Protein AF-A0AA41Z827-F1 (afdb_monomer)

Secondary structure (DSSP, 8-state):
--TTHHHHTTHHHHHHHHHHHHHHHHHHHHHHHHHHHHHHHHHHHHHHHHHHHHHHHHHHHHHHHHHHHH--GGGGHHHHHHHHHHHHHHHHHHHHHGGGHHHHHHHHHHHHHHHHHHHHHHHHH-HHHHHHHHHT-HHHHHHHHHHHHHHHHHHHHHHHHHHHHHHHHHHTS--PPP------------

pLDDT: mean 88.48, std 14.36, range [47.22, 98.81]

Solvent-accessible surface area (backbone atoms only — not comparable to full-atom values): 10402 Å² total; per-residue (Å²): 139,79,80,61,70,68,61,62,75,48,46,68,60,55,54,51,50,50,53,51,51,54,49,51,52,52,51,52,52,52,64,60,51,51,62,57,53,55,52,48,52,51,35,51,50,45,43,56,36,48,50,49,32,54,49,20,53,45,28,29,53,52,8,46,52,43,23,52,76,66,73,42,72,78,34,37,51,41,23,54,54,12,64,66,49,32,60,63,31,51,53,52,45,33,73,72,58,43,78,74,31,53,64,53,54,50,45,52,50,51,38,55,49,50,50,50,50,32,54,50,37,23,74,76,66,32,60,70,48,15,45,52,47,60,72,66,39,54,66,57,56,37,50,52,52,48,51,52,51,45,49,49,55,36,49,58,30,50,53,53,48,50,51,52,54,52,51,58,55,60,73,70,55,80,77,76,73,81,78,76,77,76,77,87,69,83,86,78,88,132

Foldseek 3Di:
DDPCVVVVVCVVVVVVVVVVVVVVVVVVVVVVVVVLVVLLVLLVLLLVLLVQLLVLLVLLVQLLVQCLVPVDPVSCPSNVSSVVSNPVSLVSNCVSPPPLSPQLVVLSVVLNVLSVVLNVQCVPVNNVRSVVSVVVCSNVVSSVVSVVSSVVSNVVSVVSNVVSVVVVVVVPDPPDPPPPPPPPDDDDDD

Mean predicted aligned error: 10.68 Å

Organism: NCBI:txid2949735

Nearest PDB structures (foldseek):
  5xsj-assembly1_L  TM=8.442E-01  e=1.549E-02  Clostridium beijerinckii NCIMB 8052
  8e2i-assembly1_F  TM=3.282E-01  e=1.699E-01  Homo sapiens
  1szi-assembly1_A  TM=4.242E-01  e=5.769E-01  Mus musculus
  6jx6-assembly1_D  TM=3.731E-01  e=7.014E-01  Homo sapiens

Structure (mmCIF, N/CA/C/O backbone):
data_AF-A0AA41Z827-F1
#
_entry.id   AF-A0AA41Z827-F1
#
loop_
_atom_site.group_PDB
_atom_site.id
_atom_site.type_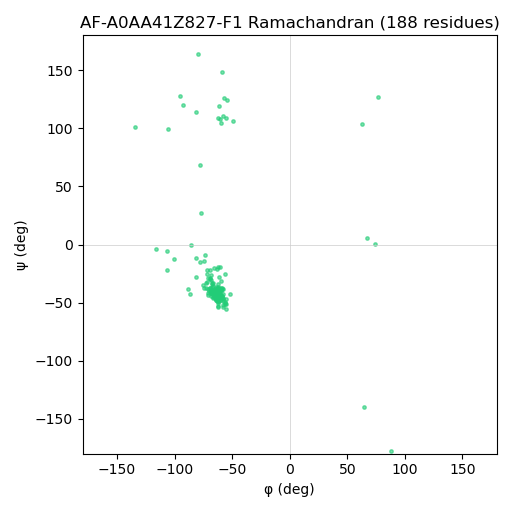symbol
_atom_site.label_atom_id
_atom_site.label_alt_id
_atom_site.label_comp_id
_atom_site.label_asym_id
_atom_site.label_entity_id
_atom_site.label_seq_id
_atom_site.pdbx_PDB_ins_code
_atom_site.Cartn_x
_atom_site.Cartn_y
_atom_site.Cartn_z
_atom_site.occupancy
_atom_site.B_iso_or_equiv
_atom_site.auth_seq_id
_atom_site.auth_comp_id
_atom_site.auth_asym_id
_atom_site.auth_atom_id
_atom_site.pdbx_PDB_model_num
ATOM 1 N N . MET A 1 1 ? 29.494 7.728 -79.184 1.00 47.22 1 MET A N 1
ATOM 2 C CA . MET A 1 1 ? 29.651 6.472 -78.420 1.00 47.22 1 MET A CA 1
ATOM 3 C C . MET A 1 1 ? 29.143 6.744 -77.013 1.00 47.22 1 MET A C 1
ATOM 5 O O . MET A 1 1 ? 29.881 7.289 -76.208 1.00 47.22 1 MET A O 1
ATOM 9 N N . ASN A 1 2 ? 27.860 6.479 -76.753 1.00 56.34 2 ASN A N 1
ATOM 10 C CA . ASN A 1 2 ? 27.244 6.733 -75.448 1.00 56.34 2 ASN A CA 1
ATOM 11 C C . ASN A 1 2 ? 27.067 5.380 -74.752 1.00 56.34 2 ASN A C 1
ATOM 13 O O . ASN A 1 2 ? 26.117 4.661 -75.047 1.00 56.34 2 ASN A O 1
ATOM 17 N N . ASP A 1 3 ? 27.972 5.028 -73.838 1.00 62.62 3 ASP A N 1
ATOM 18 C CA . ASP A 1 3 ? 27.956 3.770 -73.065 1.00 62.62 3 ASP A CA 1
ATOM 19 C C . ASP A 1 3 ? 26.915 3.798 -71.912 1.00 62.62 3 ASP A C 1
ATOM 21 O O . ASP A 1 3 ? 27.034 3.129 -70.887 1.00 62.62 3 ASP A O 1
ATOM 25 N N . ASN A 1 4 ? 25.850 4.595 -72.073 1.00 60.88 4 ASN A N 1
ATOM 26 C CA . ASN A 1 4 ? 24.821 4.837 -71.053 1.00 60.88 4 ASN A CA 1
ATOM 27 C C . ASN A 1 4 ? 23.819 3.669 -70.934 1.00 60.88 4 ASN A C 1
ATOM 29 O O . ASN A 1 4 ? 23.093 3.566 -69.945 1.00 60.88 4 ASN A O 1
ATOM 33 N N . GLY A 1 5 ? 23.783 2.761 -71.917 1.00 59.59 5 GLY A N 1
ATOM 34 C CA . GLY A 1 5 ? 22.866 1.614 -71.944 1.00 59.59 5 GLY A CA 1
ATOM 35 C C . GLY A 1 5 ? 23.201 0.509 -70.934 1.00 59.59 5 GLY A C 1
ATOM 36 O O . GLY A 1 5 ? 22.318 -0.259 -70.550 1.00 59.59 5 GLY A O 1
ATOM 37 N N . ARG A 1 6 ? 24.451 0.429 -70.454 1.00 61.75 6 ARG A N 1
ATOM 38 C CA . ARG A 1 6 ? 24.854 -0.554 -69.429 1.00 61.75 6 ARG A CA 1
ATOM 39 C C . ARG A 1 6 ? 24.369 -0.177 -68.030 1.00 61.75 6 ARG A C 1
ATOM 41 O O . ARG A 1 6 ? 23.980 -1.067 -67.281 1.00 61.75 6 ARG A O 1
ATOM 48 N N . LEU A 1 7 ? 24.319 1.117 -67.710 1.00 60.06 7 LEU A N 1
ATOM 49 C CA . LEU A 1 7 ? 23.871 1.613 -66.402 1.00 60.06 7 LEU A CA 1
ATOM 50 C C . LEU A 1 7 ? 22.348 1.485 -66.219 1.00 60.06 7 LEU A C 1
ATOM 52 O O . LEU A 1 7 ? 21.882 1.173 -65.125 1.00 60.06 7 LEU A O 1
ATOM 56 N N . LEU A 1 8 ? 21.564 1.630 -67.294 1.00 63.53 8 LEU A N 1
ATOM 57 C CA . LEU A 1 8 ? 20.099 1.560 -67.222 1.00 63.53 8 LEU A CA 1
ATOM 58 C C . LEU A 1 8 ? 19.572 0.147 -66.903 1.00 63.53 8 LEU A C 1
ATOM 60 O O . LEU A 1 8 ? 18.532 -0.004 -66.270 1.00 63.53 8 LEU A O 1
ATOM 64 N N . ARG A 1 9 ? 20.310 -0.905 -67.286 1.00 73.12 9 ARG A N 1
ATOM 65 C CA . ARG A 1 9 ? 19.916 -2.307 -67.045 1.00 73.12 9 ARG A CA 1
ATOM 66 C C . ARG A 1 9 ? 19.976 -2.706 -65.566 1.00 73.12 9 ARG A C 1
ATOM 68 O O . ARG A 1 9 ? 19.342 -3.681 -65.177 1.00 73.12 9 ARG A O 1
ATOM 75 N N . TRP A 1 10 ? 20.761 -1.990 -64.759 1.00 71.88 10 TRP A N 1
ATOM 76 C CA . TRP A 1 10 ? 20.994 -2.309 -63.344 1.00 71.88 10 TRP A CA 1
ATOM 77 C C . TRP A 1 10 ? 20.147 -1.423 -62.412 1.00 71.88 10 TRP A C 1
ATOM 79 O O . TRP A 1 10 ? 19.974 -1.744 -61.239 1.00 71.88 10 TRP A O 1
ATOM 89 N N . ALA A 1 11 ? 19.543 -0.356 -62.948 1.00 77.94 11 ALA A N 1
ATOM 90 C CA . ALA A 1 11 ? 18.664 0.568 -62.234 1.00 77.94 11 ALA A CA 1
ATOM 91 C C . ALA A 1 11 ? 17.498 -0.085 -61.443 1.00 77.94 11 ALA A C 1
ATOM 93 O O . ALA A 1 11 ? 17.282 0.319 -60.295 1.00 77.94 11 ALA A O 1
ATOM 94 N N . PRO A 1 12 ? 16.758 -1.096 -61.955 1.00 81.81 12 PRO A N 1
ATOM 95 C CA . PRO A 1 12 ? 15.669 -1.715 -61.185 1.00 81.81 12 PRO A CA 1
ATOM 96 C C . PRO A 1 12 ? 16.171 -2.537 -59.986 1.00 81.81 12 PRO A C 1
ATOM 98 O O . PRO A 1 12 ? 15.516 -2.599 -58.950 1.00 81.81 12 PRO A O 1
ATOM 101 N N . TRP A 1 13 ? 17.368 -3.117 -60.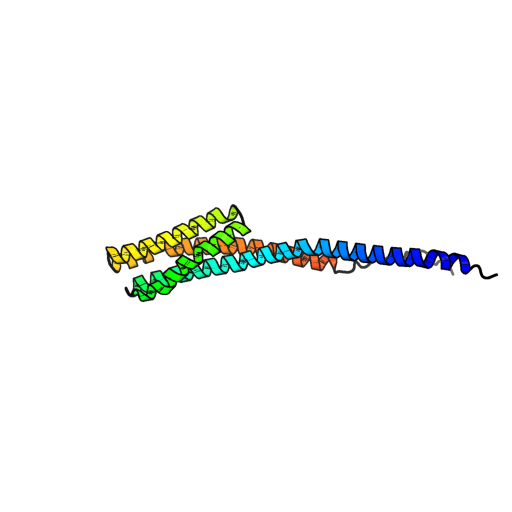082 1.00 84.62 13 TRP A N 1
ATOM 102 C CA . TRP A 1 13 ? 17.970 -3.896 -58.997 1.00 84.62 13 TRP A CA 1
ATOM 103 C C . TRP A 1 13 ? 18.485 -2.997 -57.869 1.00 84.62 13 TRP A C 1
ATOM 105 O O . TRP A 1 13 ? 18.332 -3.328 -56.696 1.00 84.62 13 TRP A O 1
ATOM 115 N N . LEU A 1 14 ? 19.044 -1.833 -58.219 1.00 85.00 14 LEU A N 1
ATOM 116 C CA . LEU A 1 14 ? 19.509 -0.833 -57.252 1.00 85.00 14 LEU A CA 1
ATOM 117 C C . LEU A 1 14 ? 18.351 -0.173 -56.495 1.00 85.00 14 LEU A C 1
ATOM 119 O O . LEU A 1 14 ? 18.436 0.041 -55.292 1.00 85.00 14 LEU A O 1
ATOM 123 N N . THR A 1 15 ? 17.252 0.135 -57.181 1.00 84.00 15 THR A N 1
ATOM 124 C CA . THR A 1 15 ? 16.061 0.703 -56.528 1.00 84.00 15 THR A CA 1
ATOM 125 C C . THR A 1 15 ? 15.379 -0.316 -55.615 1.00 84.00 15 THR A C 1
ATOM 127 O O . THR A 1 15 ? 15.033 0.019 -54.483 1.00 84.00 15 THR A O 1
ATOM 130 N N . GLY A 1 16 ? 15.268 -1.575 -56.051 1.00 88.62 16 GLY A N 1
ATOM 131 C CA . GLY A 1 16 ? 14.758 -2.665 -55.218 1.00 88.62 16 GLY A CA 1
ATOM 132 C C . GLY A 1 16 ? 15.596 -2.906 -53.957 1.00 88.62 16 GLY A C 1
ATOM 133 O O . GLY A 1 16 ? 15.036 -3.041 -52.871 1.00 88.62 16 GLY A O 1
ATOM 134 N N . SER A 1 17 ? 16.930 -2.901 -54.062 1.00 88.62 17 SER A N 1
ATOM 135 C CA . SER A 1 17 ? 17.805 -3.116 -52.901 1.00 88.62 17 SER A CA 1
ATOM 136 C C . SER A 1 17 ? 17.745 -1.970 -51.889 1.00 88.62 17 SER A C 1
ATOM 138 O O . SER A 1 17 ? 17.744 -2.231 -50.686 1.00 88.62 17 SER A O 1
ATOM 140 N N . ILE A 1 18 ? 17.621 -0.720 -52.351 1.00 92.31 18 ILE A N 1
ATOM 141 C CA . ILE A 1 18 ? 17.419 0.447 -51.480 1.00 92.31 18 ILE A CA 1
ATOM 142 C C . ILE A 1 18 ? 16.106 0.315 -50.704 1.00 92.31 18 ILE A C 1
ATOM 144 O O . ILE A 1 18 ? 16.109 0.490 -49.489 1.00 92.31 18 ILE A O 1
ATOM 148 N N . LEU A 1 19 ? 15.001 -0.048 -51.367 1.00 93.00 19 LEU A N 1
ATOM 149 C CA . LEU A 1 19 ? 13.706 -0.229 -50.699 1.00 93.00 19 LEU A CA 1
ATOM 150 C C . LEU A 1 19 ? 13.752 -1.338 -49.641 1.00 93.00 19 LEU A C 1
ATOM 152 O O . LEU A 1 19 ? 13.246 -1.151 -48.535 1.00 93.00 19 LEU A O 1
ATOM 156 N N . VAL A 1 20 ? 14.397 -2.467 -49.950 1.00 94.12 20 VAL A N 1
ATOM 157 C CA . VAL A 1 20 ? 14.577 -3.572 -48.995 1.00 94.12 20 VAL A CA 1
ATOM 158 C C . VAL A 1 20 ? 15.442 -3.141 -47.811 1.00 94.12 20 VAL A C 1
ATOM 160 O O . VAL A 1 20 ? 15.094 -3.438 -46.671 1.00 94.12 20 VAL A O 1
ATOM 163 N N . ALA A 1 21 ? 16.529 -2.403 -48.047 1.00 91.88 21 ALA A N 1
ATOM 164 C CA . ALA A 1 21 ? 17.380 -1.886 -46.980 1.00 91.88 21 ALA A CA 1
ATOM 165 C C . ALA A 1 21 ? 16.636 -0.878 -46.087 1.00 91.88 21 ALA A C 1
ATOM 167 O O . ALA A 1 21 ? 16.712 -0.972 -44.864 1.00 91.88 21 ALA A O 1
ATOM 168 N N . SER A 1 22 ? 15.866 0.045 -46.673 1.00 91.75 22 SER A N 1
ATOM 169 C CA . SER A 1 22 ? 15.028 0.989 -45.923 1.00 91.75 22 SER A CA 1
ATOM 170 C C . SER A 1 22 ? 13.969 0.274 -45.084 1.00 91.75 22 SER A C 1
ATOM 172 O O . SER A 1 22 ? 13.792 0.612 -43.914 1.00 91.75 22 SER A O 1
ATOM 174 N N . LEU A 1 23 ? 13.304 -0.743 -45.643 1.00 94.12 23 LEU A N 1
ATOM 175 C CA . LEU A 1 23 ? 12.337 -1.556 -44.908 1.00 94.12 23 LEU A CA 1
ATOM 176 C C . LEU A 1 23 ? 13.010 -2.331 -43.769 1.00 94.12 23 LEU A C 1
ATOM 178 O O . LEU A 1 23 ? 12.486 -2.355 -42.661 1.00 94.12 23 LEU A O 1
ATOM 182 N N . ALA A 1 24 ? 14.185 -2.915 -44.008 1.00 91.69 24 ALA A N 1
ATOM 183 C CA . ALA A 1 24 ? 14.940 -3.636 -42.988 1.00 91.69 24 ALA A CA 1
ATOM 184 C C . ALA A 1 24 ? 15.349 -2.721 -41.821 1.00 91.69 24 ALA A C 1
ATOM 186 O O . ALA A 1 24 ? 15.201 -3.111 -40.666 1.00 91.69 24 ALA A O 1
ATOM 187 N N . VAL A 1 25 ? 15.794 -1.491 -42.104 1.00 91.06 25 VAL A N 1
ATOM 188 C CA . VAL A 1 25 ? 16.102 -0.485 -41.072 1.00 91.06 25 VAL A CA 1
ATOM 189 C C . VAL A 1 25 ? 14.845 -0.084 -40.300 1.00 91.06 25 VAL A C 1
ATOM 191 O O . VAL A 1 25 ? 14.889 -0.016 -39.074 1.00 91.06 25 VAL A O 1
ATOM 194 N N . ALA A 1 26 ? 13.719 0.134 -40.985 1.00 86.62 26 ALA A N 1
ATOM 195 C CA . ALA A 1 26 ? 12.454 0.475 -40.339 1.00 86.62 26 ALA A CA 1
ATOM 196 C C . ALA A 1 26 ? 11.946 -0.653 -39.425 1.00 86.62 26 ALA A C 1
ATOM 198 O O . ALA A 1 26 ? 11.550 -0.392 -38.292 1.00 86.62 26 ALA A O 1
ATOM 199 N N . VAL A 1 27 ? 12.007 -1.909 -39.880 1.00 88.88 27 VAL A N 1
ATOM 200 C CA . VAL A 1 27 ? 11.621 -3.085 -39.083 1.00 88.88 27 VAL A CA 1
ATOM 201 C C . VAL A 1 27 ? 12.571 -3.278 -37.901 1.00 88.88 27 VAL A C 1
ATOM 203 O O . VAL A 1 27 ? 12.114 -3.529 -36.790 1.00 88.88 27 VAL A O 1
ATOM 206 N N . TRP A 1 28 ? 13.879 -3.109 -38.099 1.00 85.75 28 TRP A N 1
ATOM 207 C CA . TRP A 1 28 ? 14.862 -3.185 -37.017 1.00 85.75 28 TRP A CA 1
ATOM 208 C C . TRP A 1 28 ? 14.630 -2.106 -35.950 1.00 85.75 28 TRP A C 1
ATOM 210 O O . TRP A 1 28 ? 14.619 -2.413 -34.758 1.00 85.75 28 TRP A O 1
ATOM 220 N N . ALA A 1 29 ? 14.371 -0.863 -36.368 1.00 80.00 29 ALA A N 1
ATOM 221 C CA . ALA A 1 29 ? 14.033 0.232 -35.463 1.00 80.00 29 ALA A CA 1
ATOM 222 C C . ALA A 1 29 ? 12.711 -0.030 -34.717 1.00 80.00 29 ALA A C 1
ATOM 224 O O . ALA A 1 29 ? 12.639 0.171 -33.508 1.00 80.00 29 ALA A O 1
ATOM 225 N N . TYR A 1 30 ? 11.694 -0.549 -35.413 1.00 81.62 30 TYR A N 1
ATOM 226 C CA . TYR A 1 30 ? 10.399 -0.906 -34.827 1.00 81.62 30 TYR A CA 1
ATOM 227 C C . TYR A 1 30 ? 10.515 -2.008 -33.764 1.00 81.62 30 TYR A C 1
ATOM 229 O O . TYR A 1 30 ? 9.939 -1.890 -32.686 1.00 81.62 30 TYR A O 1
ATOM 237 N N . LEU A 1 31 ? 11.293 -3.062 -34.030 1.00 78.06 31 LEU A N 1
ATOM 238 C CA . LEU A 1 31 ? 11.507 -4.151 -33.073 1.00 78.06 31 LEU A CA 1
ATOM 239 C C . LEU A 1 31 ? 12.323 -3.705 -31.846 1.00 78.06 31 LEU A C 1
ATOM 241 O O . LEU A 1 31 ? 12.097 -4.217 -30.753 1.00 78.06 31 LEU A O 1
ATOM 245 N N . ARG A 1 32 ? 13.232 -2.730 -31.999 1.00 72.62 32 ARG A N 1
ATOM 246 C CA . ARG A 1 32 ? 13.984 -2.122 -30.884 1.00 72.62 32 ARG A CA 1
ATOM 247 C C . ARG A 1 32 ? 13.093 -1.262 -29.974 1.00 72.62 32 ARG A C 1
ATOM 249 O O . ARG A 1 32 ? 13.275 -1.288 -28.762 1.00 72.62 32 ARG A O 1
ATOM 256 N N . ASP A 1 33 ? 12.123 -0.538 -30.536 1.00 72.50 33 ASP A N 1
ATOM 257 C CA . ASP A 1 33 ? 11.222 0.365 -29.795 1.00 72.50 33 ASP A CA 1
ATOM 258 C C . ASP A 1 33 ? 10.257 -0.380 -28.847 1.00 72.50 33 ASP A C 1
ATOM 260 O O . ASP A 1 33 ? 9.935 0.106 -27.761 1.00 72.50 33 ASP A O 1
ATOM 264 N N . GLN A 1 34 ? 9.823 -1.596 -29.205 1.00 70.88 34 GLN A N 1
ATOM 265 C CA . GLN A 1 34 ? 8.808 -2.328 -28.433 1.00 70.88 34 GLN A CA 1
ATOM 266 C C . GLN A 1 34 ? 9.241 -2.686 -27.001 1.00 70.88 34 GLN A C 1
ATOM 268 O O . GLN A 1 34 ? 8.426 -2.599 -26.080 1.00 70.88 34 GLN A O 1
ATOM 273 N N . GLY A 1 35 ? 10.513 -3.040 -26.786 1.00 69.94 35 GLY A N 1
ATOM 274 C CA . GLY A 1 35 ? 11.009 -3.435 -25.462 1.00 69.94 35 GLY A CA 1
ATOM 275 C C . GLY A 1 35 ? 10.970 -2.297 -24.437 1.00 69.94 35 GLY A C 1
ATOM 276 O O . GLY A 1 35 ? 10.594 -2.507 -23.284 1.00 69.94 35 GLY A O 1
ATOM 277 N N . HIS A 1 36 ? 11.282 -1.070 -24.865 1.00 74.75 36 HIS A N 1
ATOM 278 C CA . HIS A 1 36 ? 11.257 0.101 -23.985 1.00 74.75 36 HIS A CA 1
ATOM 279 C C . HIS A 1 36 ? 9.830 0.502 -23.604 1.00 74.75 36 HIS A C 1
ATOM 281 O O . HIS A 1 36 ? 9.577 0.859 -22.455 1.00 74.75 36 HIS A O 1
ATOM 287 N N . ARG A 1 37 ? 8.874 0.404 -24.537 1.00 76.31 37 ARG A N 1
ATOM 288 C CA . ARG A 1 37 ? 7.471 0.767 -24.270 1.00 76.31 37 ARG A CA 1
ATOM 289 C C . ARG A 1 37 ? 6.830 -0.159 -23.247 1.00 76.31 37 ARG A C 1
ATOM 291 O O . ARG A 1 37 ? 6.188 0.330 -22.324 1.00 76.31 37 ARG A O 1
ATOM 298 N N . GLN A 1 38 ? 7.069 -1.465 -23.360 1.00 82.69 38 GLN A N 1
ATOM 299 C CA . GLN A 1 38 ? 6.530 -2.438 -22.412 1.00 82.69 38 GLN A CA 1
ATOM 300 C C . GLN A 1 38 ? 7.098 -2.240 -20.997 1.00 82.69 38 GLN A C 1
ATOM 302 O O . GLN A 1 38 ? 6.350 -2.324 -20.025 1.00 82.69 38 GLN A O 1
ATOM 307 N N . ALA A 1 39 ? 8.392 -1.921 -20.873 1.00 83.62 39 ALA A N 1
ATOM 308 C CA . ALA A 1 39 ? 9.015 -1.608 -19.585 1.00 83.62 39 ALA A CA 1
ATOM 309 C C . ALA A 1 39 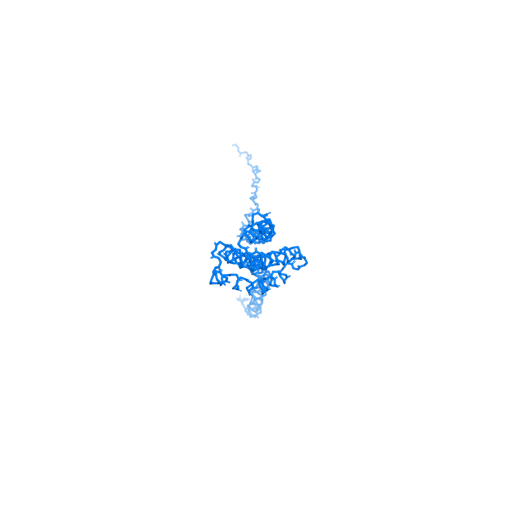? 8.434 -0.327 -18.953 1.00 83.62 39 ALA A C 1
ATOM 311 O O . ALA A 1 39 ? 8.066 -0.322 -17.780 1.00 83.62 39 ALA A O 1
ATOM 312 N N . LEU A 1 40 ? 8.261 0.739 -19.744 1.00 87.31 40 LEU A N 1
ATOM 313 C CA . LEU A 1 40 ? 7.661 1.991 -19.269 1.00 87.31 40 LEU A CA 1
ATOM 314 C C . LEU A 1 40 ? 6.198 1.817 -18.833 1.00 87.31 40 LEU A C 1
ATOM 316 O O . LEU A 1 40 ? 5.769 2.408 -17.841 1.00 87.31 40 LEU A O 1
ATOM 320 N N . GLU A 1 41 ? 5.416 1.030 -19.573 1.00 89.56 41 GLU A N 1
ATOM 321 C CA . GLU A 1 41 ? 4.027 0.718 -19.220 1.00 89.56 41 GLU A CA 1
ATOM 322 C C . GLU A 1 41 ? 3.938 -0.121 -17.943 1.00 89.56 41 GLU A C 1
ATOM 324 O O . GLU A 1 41 ? 3.087 0.152 -17.092 1.00 89.56 41 GLU A O 1
ATOM 329 N N . HIS A 1 42 ? 4.839 -1.093 -17.782 1.00 91.88 42 HIS A N 1
ATOM 330 C CA . HIS A 1 42 ? 4.954 -1.896 -16.570 1.00 91.88 42 HIS A CA 1
ATOM 331 C C . HIS A 1 42 ? 5.198 -1.010 -15.338 1.00 91.88 42 HIS A C 1
ATOM 333 O O . HIS A 1 42 ? 4.417 -1.058 -14.385 1.00 91.88 42 HIS A O 1
ATOM 339 N N . ASP A 1 43 ? 6.226 -0.158 -15.377 1.00 92.75 43 ASP A N 1
ATOM 340 C CA . ASP A 1 43 ? 6.625 0.682 -14.239 1.00 92.75 43 ASP A CA 1
ATOM 341 C C . ASP A 1 43 ? 5.571 1.744 -13.897 1.00 92.75 43 ASP A C 1
ATOM 343 O O . ASP A 1 43 ? 5.230 1.942 -12.729 1.00 92.75 43 ASP A O 1
ATOM 347 N N . ARG A 1 44 ? 4.949 2.365 -14.906 1.00 92.62 44 ARG A N 1
ATOM 348 C CA . ARG A 1 44 ? 3.806 3.268 -14.682 1.00 92.62 44 ARG A CA 1
ATOM 349 C C . ARG A 1 44 ? 2.619 2.546 -14.061 1.00 92.62 44 ARG A C 1
ATOM 351 O O . ARG A 1 44 ? 1.971 3.084 -13.164 1.00 92.62 44 ARG A O 1
ATOM 358 N N . SER A 1 45 ? 2.321 1.333 -14.528 1.00 95.12 45 SER A N 1
ATOM 359 C CA . SER A 1 45 ? 1.252 0.525 -13.947 1.00 95.12 45 SER A CA 1
ATOM 360 C C . SER A 1 45 ? 1.554 0.184 -12.489 1.00 95.12 45 SER A C 1
ATOM 362 O O . SER A 1 45 ? 0.621 0.174 -11.685 1.00 95.12 45 SER A O 1
ATOM 364 N N . LEU A 1 46 ? 2.815 -0.068 -12.128 1.00 96.94 46 LEU A N 1
ATOM 365 C CA . LEU A 1 46 ? 3.216 -0.317 -10.744 1.00 96.94 46 LEU A CA 1
ATOM 366 C C . LEU A 1 46 ? 2.936 0.898 -9.859 1.00 96.94 46 LEU A C 1
ATOM 368 O O . LEU A 1 46 ? 2.195 0.751 -8.888 1.00 96.94 46 LEU A O 1
ATOM 372 N N . ILE A 1 47 ? 3.413 2.086 -10.249 1.00 96.56 47 ILE A N 1
ATOM 373 C CA . ILE A 1 47 ? 3.212 3.340 -9.501 1.00 96.56 47 ILE A CA 1
ATOM 374 C C . ILE A 1 47 ? 1.720 3.606 -9.259 1.00 96.56 47 ILE A C 1
ATOM 376 O O . ILE A 1 47 ? 1.293 3.786 -8.119 1.00 96.56 47 ILE A O 1
ATOM 380 N N . VAL A 1 48 ? 0.902 3.554 -10.314 1.00 97.62 48 VAL A N 1
ATOM 381 C CA . VAL A 1 48 ? -0.546 3.808 -10.209 1.00 97.62 48 VAL A CA 1
ATOM 382 C C . VAL A 1 48 ? -1.239 2.761 -9.334 1.00 97.62 48 VAL A C 1
ATOM 384 O O . VAL A 1 48 ? -2.143 3.077 -8.560 1.00 97.62 48 VAL A O 1
ATOM 387 N N . THR A 1 49 ? -0.845 1.492 -9.449 1.00 97.75 49 THR A N 1
ATOM 388 C CA . THR A 1 49 ? -1.473 0.416 -8.672 1.00 97.75 49 THR A CA 1
ATOM 389 C C . THR A 1 49 ? -1.105 0.524 -7.190 1.00 97.75 49 THR A C 1
ATOM 391 O O . THR A 1 49 ? -1.976 0.353 -6.337 1.00 97.75 49 THR A O 1
ATOM 394 N N . THR A 1 50 ? 0.144 0.868 -6.857 1.00 98.06 50 THR A N 1
ATOM 395 C CA . THR A 1 50 ? 0.558 1.079 -5.463 1.00 98.06 50 THR A CA 1
ATOM 396 C C . THR A 1 50 ? -0.102 2.316 -4.846 1.00 98.06 50 THR A C 1
ATOM 398 O O . THR A 1 50 ? -0.462 2.286 -3.670 1.00 98.06 50 THR A O 1
ATOM 401 N N . GLU A 1 51 ? -0.338 3.379 -5.625 1.00 98.06 51 GLU A N 1
ATOM 402 C CA . GLU A 1 51 ? -1.099 4.557 -5.173 1.00 98.06 51 GLU A CA 1
ATOM 403 C C . GLU A 1 51 ? -2.552 4.218 -4.851 1.00 98.06 51 GLU A C 1
ATOM 405 O O . GLU A 1 51 ? -3.064 4.620 -3.803 1.00 98.06 51 GLU A O 1
ATOM 410 N N . ARG A 1 52 ? -3.215 3.451 -5.723 1.00 98.38 52 ARG A N 1
ATOM 411 C CA . ARG A 1 52 ? -4.591 3.000 -5.492 1.00 98.38 52 ARG A CA 1
ATOM 412 C C . ARG A 1 52 ? -4.697 2.110 -4.259 1.00 98.38 52 ARG A C 1
ATOM 414 O O . ARG A 1 52 ? -5.569 2.343 -3.426 1.00 98.38 52 ARG A O 1
ATOM 421 N N . LEU A 1 53 ? -3.763 1.172 -4.090 1.00 98.56 53 LEU A N 1
ATOM 422 C CA . LEU A 1 53 ? -3.683 0.332 -2.896 1.00 98.56 53 LEU A CA 1
ATOM 423 C C . LEU A 1 53 ? -3.524 1.178 -1.624 1.00 98.56 53 LEU A C 1
ATOM 425 O O . LEU A 1 53 ? -4.233 0.968 -0.639 1.00 98.56 53 LEU A O 1
ATOM 429 N N . LEU A 1 54 ? -2.627 2.168 -1.652 1.00 98.44 54 LEU A N 1
ATOM 430 C CA . LEU A 1 54 ? -2.437 3.093 -0.538 1.00 98.44 54 LEU A CA 1
ATOM 431 C C . LEU A 1 54 ? -3.699 3.927 -0.268 1.00 98.44 54 LEU A C 1
ATOM 433 O O . LEU A 1 54 ? -4.016 4.186 0.891 1.00 98.44 54 LEU A O 1
ATOM 437 N N . SER A 1 55 ? -4.420 4.344 -1.311 1.00 98.56 55 SER A N 1
ATOM 438 C CA . SER A 1 55 ? -5.690 5.065 -1.180 1.00 98.56 55 SER A CA 1
ATOM 439 C C . SER A 1 55 ? -6.766 4.200 -0.528 1.00 98.56 55 SER A C 1
ATOM 441 O O . SER A 1 55 ? -7.381 4.635 0.438 1.00 98.56 55 SER A O 1
ATOM 443 N N . ALA A 1 56 ? -6.931 2.955 -0.974 1.00 98.75 56 ALA A N 1
ATOM 444 C CA . ALA A 1 56 ? -7.899 2.030 -0.393 1.00 98.75 56 ALA A CA 1
ATOM 445 C C . ALA A 1 56 ? -7.626 1.776 1.100 1.00 98.75 56 ALA A C 1
ATOM 447 O O . ALA A 1 56 ? -8.548 1.733 1.910 1.00 98.75 56 ALA A O 1
ATOM 448 N N . LEU A 1 57 ? -6.354 1.669 1.498 1.00 98.75 57 LEU A N 1
ATOM 449 C CA . LEU A 1 57 ? -5.979 1.522 2.908 1.00 98.75 57 LEU A CA 1
ATOM 450 C C . LEU A 1 57 ? -6.197 2.798 3.731 1.00 98.75 57 LEU A C 1
ATOM 452 O O . LEU A 1 57 ? -6.480 2.707 4.927 1.00 98.75 57 LEU A O 1
ATOM 456 N N . LYS A 1 58 ? -6.103 3.982 3.113 1.00 98.69 58 LYS A N 1
ATOM 457 C CA . LYS A 1 58 ? -6.530 5.232 3.759 1.00 98.69 58 LYS A CA 1
ATOM 458 C C . LYS A 1 58 ? -8.037 5.228 3.993 1.00 98.69 58 LYS A C 1
ATOM 460 O O . LYS A 1 58 ? -8.442 5.598 5.084 1.00 98.69 58 LYS A O 1
ATOM 465 N N . ASP A 1 59 ? -8.842 4.748 3.046 1.00 98.81 59 ASP A N 1
ATOM 466 C CA . ASP A 1 59 ? -10.297 4.647 3.232 1.00 98.81 59 ASP A CA 1
ATOM 467 C C . ASP A 1 59 ? -10.654 3.690 4.381 1.00 98.81 59 ASP A C 1
ATOM 469 O O . ASP A 1 59 ? -11.506 4.013 5.213 1.00 98.81 59 ASP A O 1
ATOM 473 N N . VAL A 1 60 ? -9.925 2.570 4.508 1.00 98.81 60 VAL A N 1
ATOM 474 C CA . VAL A 1 60 ? -10.003 1.677 5.681 1.00 98.81 60 VAL A CA 1
ATOM 475 C C . VAL A 1 60 ? -9.717 2.439 6.978 1.00 98.81 60 VAL A C 1
ATOM 477 O O . VAL A 1 60 ? -10.518 2.372 7.909 1.00 98.81 60 VAL A O 1
ATOM 480 N N . GLU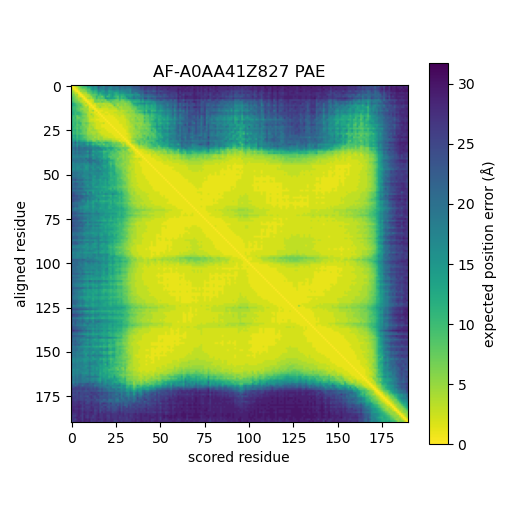 A 1 61 ? -8.615 3.193 7.039 1.00 98.31 61 GLU A N 1
ATOM 481 C CA . GLU A 1 61 ? -8.243 3.994 8.215 1.00 98.31 61 GLU A CA 1
ATOM 482 C C . GLU A 1 61 ? -9.267 5.088 8.541 1.00 98.31 61 GLU A C 1
ATOM 484 O O . GLU A 1 61 ? -9.610 5.298 9.707 1.00 98.31 61 GLU A O 1
ATOM 489 N N . THR A 1 62 ? -9.773 5.778 7.523 1.00 98.31 62 THR A N 1
ATOM 490 C CA . THR A 1 62 ? -10.769 6.838 7.667 1.00 98.31 62 THR A CA 1
ATOM 491 C C . THR A 1 62 ? -12.081 6.285 8.209 1.00 98.31 62 THR A C 1
ATOM 493 O O . THR A 1 62 ? -12.637 6.863 9.146 1.00 98.31 62 THR A O 1
ATOM 496 N N . GLY A 1 63 ? -12.562 5.164 7.665 1.00 98.38 63 GLY A N 1
ATOM 497 C CA . GLY A 1 63 ? -13.814 4.559 8.107 1.00 98.38 63 GLY A CA 1
ATOM 498 C C . GLY A 1 63 ? -13.726 3.982 9.520 1.00 98.38 63 GLY A C 1
ATOM 499 O O . GLY A 1 63 ? -14.590 4.243 10.357 1.00 98.38 63 GLY A O 1
ATOM 500 N N . GLU A 1 64 ? -12.633 3.277 9.823 1.00 98.50 64 GLU A N 1
ATOM 501 C CA . GLU A 1 64 ? -12.344 2.749 11.159 1.00 98.50 64 GLU A CA 1
ATOM 502 C C . GLU A 1 64 ? -12.356 3.862 12.217 1.00 98.50 64 GLU A C 1
ATOM 504 O O . GLU A 1 64 ? -13.117 3.799 13.185 1.00 98.50 64 GLU A O 1
ATOM 509 N N . ARG A 1 65 ? -11.557 4.921 12.020 1.00 97.94 65 ARG A N 1
ATOM 510 C CA . ARG A 1 65 ? -11.485 6.044 12.967 1.00 97.94 65 ARG A CA 1
ATOM 511 C C . ARG A 1 65 ? -12.825 6.763 13.088 1.00 97.94 65 ARG A C 1
ATOM 513 O O . ARG A 1 65 ? -13.231 7.107 14.194 1.00 97.94 65 ARG A O 1
ATOM 520 N N . GLY A 1 66 ? -13.524 6.978 11.973 1.00 98.19 66 GLY A N 1
ATOM 521 C CA . GLY A 1 66 ? -14.843 7.607 11.969 1.00 98.19 66 GLY A CA 1
ATOM 522 C C . GLY A 1 66 ? -15.868 6.828 12.795 1.00 98.19 66 GLY A C 1
ATOM 523 O O . GLY A 1 66 ? -16.606 7.419 13.589 1.00 98.19 66 GLY A O 1
ATOM 524 N N . PHE A 1 67 ? -15.875 5.501 12.664 1.00 98.69 67 PHE A N 1
ATOM 525 C CA . PHE A 1 67 ? -16.727 4.626 13.461 1.00 98.69 67 PHE A CA 1
ATOM 526 C C . PHE A 1 67 ? -16.338 4.644 14.939 1.00 98.69 67 PHE A C 1
ATOM 528 O O . PHE A 1 67 ? -17.206 4.831 15.784 1.00 98.69 67 PHE A O 1
ATOM 535 N N . VAL A 1 68 ? -15.049 4.540 15.270 1.00 98.31 68 VAL A N 1
ATOM 536 C CA . VAL A 1 68 ? -14.593 4.570 16.670 1.00 98.31 68 VAL A CA 1
ATOM 537 C C . VAL A 1 68 ? -14.928 5.904 17.351 1.00 98.31 68 VAL A C 1
ATOM 539 O O . VAL A 1 68 ? -15.331 5.914 18.512 1.00 98.31 68 VAL A O 1
ATOM 542 N N . ILE A 1 69 ? -14.821 7.029 16.635 1.00 97.94 69 ILE A N 1
ATOM 543 C CA . ILE A 1 69 ? -15.135 8.364 17.173 1.00 97.94 69 ILE A CA 1
ATOM 544 C C . ILE A 1 69 ? -16.641 8.548 17.386 1.00 97.94 69 ILE A C 1
ATOM 546 O O . ILE A 1 69 ? -17.057 9.153 18.372 1.00 97.94 69 ILE A O 1
ATOM 550 N N . THR A 1 70 ? -17.467 8.085 16.446 1.00 97.75 70 THR A N 1
ATOM 551 C CA . THR A 1 70 ? -18.893 8.456 16.411 1.00 97.75 70 THR A CA 1
ATOM 552 C C . THR A 1 70 ? -19.846 7.351 16.848 1.00 97.75 70 THR A C 1
ATOM 554 O O . THR A 1 70 ? -20.988 7.643 17.192 1.00 97.75 70 THR A O 1
ATOM 557 N N . GLY A 1 71 ? -19.420 6.092 16.779 1.00 97.62 71 GLY A N 1
ATOM 558 C CA . GLY A 1 71 ? -20.261 4.907 16.945 1.00 97.62 71 GLY A CA 1
ATOM 559 C C . GLY A 1 71 ? -21.300 4.690 15.847 1.00 97.62 71 GLY A C 1
ATOM 560 O O . GLY A 1 71 ? -22.139 3.801 15.976 1.00 97.62 71 GLY A O 1
ATOM 561 N N . ARG A 1 72 ? -21.299 5.503 14.782 1.00 98.12 72 ARG A N 1
ATOM 562 C CA . ARG A 1 72 ? -22.327 5.445 13.738 1.00 98.12 72 ARG A CA 1
ATOM 563 C C . ARG A 1 72 ? -21.870 4.590 12.563 1.00 98.12 72 ARG A C 1
ATOM 565 O O . ARG A 1 72 ? -20.820 4.833 11.976 1.00 98.12 72 ARG A O 1
ATOM 572 N N . GLU A 1 73 ? -22.710 3.632 12.184 1.00 97.50 73 GLU A N 1
ATOM 573 C CA . GLU A 1 73 ? -22.414 2.628 11.153 1.00 97.50 73 GLU A CA 1
ATOM 574 C C . GLU A 1 73 ? -22.152 3.237 9.765 1.00 97.50 73 GLU A C 1
ATOM 576 O O . GLU A 1 73 ? -21.365 2.700 8.996 1.00 97.50 73 GLU A O 1
ATOM 581 N N . ASN A 1 74 ? -22.732 4.400 9.452 1.00 97.12 74 ASN A N 1
ATOM 582 C CA . ASN A 1 74 ? -22.493 5.094 8.182 1.00 97.12 74 ASN A CA 1
ATOM 583 C C . ASN A 1 74 ? -21.030 5.538 8.000 1.00 97.12 74 ASN A C 1
ATOM 585 O O . ASN A 1 74 ? -20.578 5.717 6.875 1.00 97.12 74 ASN A O 1
ATOM 589 N N . TYR A 1 75 ? -20.258 5.672 9.083 1.00 96.88 75 TYR A N 1
ATOM 590 C CA . TYR A 1 75 ? -18.819 5.920 8.972 1.00 96.88 75 TYR A CA 1
ATOM 591 C C . TYR A 1 75 ? -18.033 4.684 8.526 1.00 96.88 75 TYR A C 1
ATOM 593 O O . TYR A 1 75 ? -16.864 4.825 8.195 1.00 96.88 75 TYR A O 1
ATOM 601 N N . LEU A 1 76 ? -18.641 3.494 8.465 1.00 98.50 76 LEU A N 1
ATOM 602 C CA . LEU A 1 76 ? -18.005 2.296 7.914 1.00 98.50 76 LEU A CA 1
ATOM 603 C C . LEU A 1 76 ? -18.148 2.173 6.390 1.00 98.50 76 LEU A C 1
ATOM 605 O O . LEU A 1 76 ? -17.590 1.238 5.820 1.00 98.50 76 LEU A O 1
ATOM 609 N N . GLU A 1 77 ? -18.813 3.111 5.707 1.00 98.50 77 GLU A N 1
ATOM 610 C CA . GLU A 1 77 ? -18.863 3.125 4.236 1.00 98.50 77 GLU A CA 1
ATO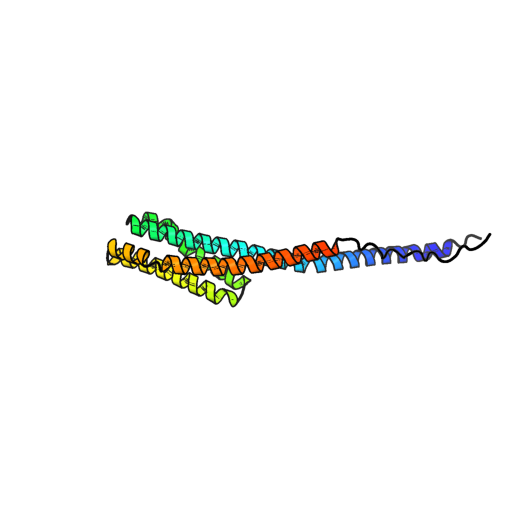M 611 C C . GLU A 1 77 ? -17.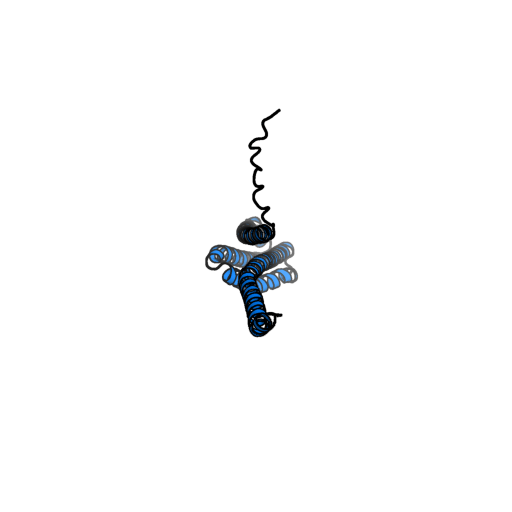454 3.161 3.599 1.00 98.50 77 GLU A C 1
ATOM 613 O O . GLU A 1 77 ? -17.161 2.260 2.807 1.00 98.50 77 GLU A O 1
ATOM 618 N N . PRO A 1 78 ? -16.532 4.077 3.985 1.00 98.44 78 PRO A N 1
ATOM 619 C CA . PRO A 1 78 ? -15.150 4.063 3.489 1.00 98.44 78 PRO A CA 1
ATOM 620 C C . PRO A 1 78 ? -14.381 2.791 3.863 1.00 98.44 78 PRO A C 1
ATOM 622 O O . PRO A 1 78 ? -13.569 2.294 3.083 1.00 98.44 78 PRO A O 1
ATOM 625 N N . TYR A 1 79 ? -14.658 2.221 5.042 1.00 98.62 79 TYR A N 1
ATOM 626 C CA . TYR A 1 79 ? -14.048 0.959 5.455 1.00 98.62 79 TYR A CA 1
ATOM 627 C C . TYR A 1 79 ? -14.448 -0.175 4.507 1.00 98.62 79 TYR A C 1
ATOM 629 O O . TYR A 1 79 ? -13.587 -0.889 3.994 1.00 98.62 79 TYR A O 1
ATOM 637 N N . GLY A 1 80 ? -15.745 -0.304 4.222 1.00 98.44 80 GLY A N 1
ATOM 638 C CA . GLY A 1 80 ? -16.266 -1.317 3.311 1.00 98.44 80 GLY A CA 1
ATOM 639 C C . GLY A 1 80 ? -15.712 -1.171 1.893 1.00 98.44 80 GLY A C 1
ATOM 640 O O . GLY A 1 80 ? -15.259 -2.159 1.310 1.00 98.44 80 GLY A O 1
ATOM 641 N N . SER A 1 81 ? -15.688 0.053 1.350 1.00 98.25 81 SER A N 1
ATOM 642 C CA . SER A 1 81 ? -15.131 0.304 0.014 1.00 98.25 81 SER A CA 1
ATOM 643 C C . SER A 1 81 ? -13.629 0.025 -0.048 1.00 98.25 81 SER A C 1
ATOM 645 O O . SER A 1 81 ? -13.164 -0.608 -0.996 1.00 98.25 81 SER A O 1
ATOM 647 N N . GLY A 1 82 ? -12.875 0.431 0.978 1.00 98.38 82 GLY A N 1
ATOM 648 C CA . GLY A 1 82 ? -11.439 0.183 1.076 1.00 98.38 82 GLY A CA 1
ATOM 649 C C . GLY A 1 82 ? -11.111 -1.310 1.151 1.00 98.38 82 GLY A C 1
ATOM 650 O O . GLY A 1 82 ? -10.303 -1.807 0.366 1.00 98.38 82 GLY A O 1
ATOM 651 N N . VAL A 1 83 ? -11.796 -2.064 2.020 1.00 98.56 83 VAL A N 1
ATOM 652 C CA . VAL A 1 83 ? -11.632 -3.526 2.141 1.00 98.56 83 VAL A CA 1
ATOM 653 C C . VAL A 1 83 ? -11.920 -4.237 0.816 1.00 98.56 83 VAL A C 1
ATOM 655 O O . VAL A 1 83 ? -11.210 -5.179 0.466 1.00 98.56 83 VAL A O 1
ATOM 658 N N . ALA A 1 84 ? -12.923 -3.788 0.056 1.00 98.38 84 ALA A N 1
ATOM 659 C CA . ALA A 1 84 ? -13.248 -4.365 -1.248 1.00 98.38 84 ALA A CA 1
ATOM 660 C C . ALA A 1 84 ? -12.214 -4.021 -2.339 1.00 98.38 84 ALA A C 1
ATOM 662 O O . ALA A 1 84 ? -11.970 -4.835 -3.232 1.00 98.38 84 ALA A O 1
ATOM 663 N N . ALA A 1 85 ? -11.594 -2.840 -2.272 1.00 98.19 85 ALA A N 1
ATOM 664 C CA . ALA A 1 85 ? -10.626 -2.367 -3.263 1.00 98.19 85 ALA A CA 1
ATOM 665 C C . ALA A 1 85 ? -9.205 -2.932 -3.067 1.00 98.19 85 ALA A C 1
ATOM 667 O O . ALA A 1 85 ? -8.471 -3.093 -4.042 1.00 98.19 85 ALA A O 1
ATOM 668 N N . VAL A 1 86 ? -8.811 -3.283 -1.837 1.00 98.38 86 VAL A N 1
ATOM 669 C CA . VAL A 1 86 ? -7.453 -3.778 -1.538 1.00 98.38 86 VAL A CA 1
ATOM 670 C C . VAL A 1 86 ? -7.081 -5.080 -2.275 1.00 98.38 86 VAL A C 1
ATOM 672 O O . VAL A 1 86 ? -5.991 -5.127 -2.851 1.00 98.38 86 VAL A O 1
ATOM 675 N N . PRO A 1 87 ? -7.904 -6.151 -2.291 1.00 97.94 87 PRO A N 1
ATOM 676 C CA . PRO A 1 87 ? -7.520 -7.426 -2.896 1.00 97.94 87 PRO A CA 1
ATOM 677 C C . PRO A 1 87 ? -7.101 -7.359 -4.376 1.00 97.94 87 PRO A C 1
ATOM 679 O O . PRO A 1 87 ? -6.034 -7.903 -4.682 1.00 97.94 87 PRO A O 1
ATOM 682 N N . PRO A 1 88 ? -7.859 -6.721 -5.296 1.00 97.62 88 PRO A N 1
ATOM 683 C CA . PRO A 1 88 ? -7.458 -6.657 -6.701 1.00 97.62 88 PRO A CA 1
ATOM 684 C C . PRO A 1 88 ? -6.180 -5.838 -6.914 1.00 97.62 88 PRO A C 1
ATOM 686 O O . PRO A 1 88 ? -5.310 -6.268 -7.672 1.00 97.62 88 PRO A O 1
ATOM 689 N N . ASP A 1 89 ? -6.020 -4.704 -6.224 1.00 97.38 89 ASP A N 1
ATOM 690 C CA . ASP A 1 89 ? -4.816 -3.879 -6.367 1.00 97.38 89 ASP A CA 1
ATOM 691 C C . ASP A 1 89 ? -3.587 -4.596 -5.781 1.00 97.38 89 ASP A C 1
ATOM 693 O O . ASP A 1 89 ? -2.537 -4.636 -6.422 1.00 97.38 89 ASP A O 1
ATOM 697 N N . ARG A 1 90 ? -3.722 -5.276 -4.633 1.00 97.38 90 ARG A N 1
ATOM 698 C CA . ARG A 1 90 ? -2.655 -6.111 -4.051 1.00 97.38 90 ARG A CA 1
ATOM 699 C C . ARG A 1 90 ? -2.228 -7.238 -4.996 1.00 97.38 90 ARG A C 1
ATOM 701 O O . ARG A 1 90 ? -1.034 -7.449 -5.187 1.00 97.38 90 ARG A O 1
ATOM 708 N N . ALA A 1 91 ? -3.184 -7.945 -5.602 1.00 97.31 91 ALA A N 1
ATOM 709 C CA . ALA A 1 91 ? -2.890 -9.007 -6.565 1.00 97.31 91 ALA A CA 1
ATOM 710 C C . ALA A 1 91 ? -2.155 -8.467 -7.801 1.00 97.31 91 ALA A C 1
ATOM 712 O O . ALA A 1 91 ? -1.221 -9.095 -8.299 1.00 97.31 91 ALA A O 1
ATOM 713 N N . LYS A 1 92 ? -2.537 -7.274 -8.270 1.00 97.12 92 LYS A N 1
ATOM 714 C CA . LYS A 1 92 ? -1.872 -6.620 -9.395 1.00 97.12 92 LYS A CA 1
ATOM 715 C C . LYS A 1 92 ? -0.451 -6.163 -9.048 1.00 97.12 92 LYS A C 1
ATOM 717 O O . LYS A 1 92 ? 0.433 -6.339 -9.878 1.00 97.12 92 LYS A O 1
ATOM 722 N N . VAL A 1 93 ? -0.198 -5.650 -7.840 1.00 97.44 93 VAL A N 1
ATOM 723 C CA . VAL A 1 93 ? 1.176 -5.363 -7.381 1.00 97.44 93 VAL A CA 1
ATOM 724 C C . VAL A 1 93 ? 2.014 -6.641 -7.366 1.00 97.44 93 VAL A C 1
ATOM 726 O O . VAL A 1 93 ? 3.098 -6.650 -7.939 1.00 97.44 93 VAL A O 1
ATOM 729 N N . ALA A 1 94 ? 1.493 -7.736 -6.805 1.00 96.81 94 ALA A N 1
ATOM 730 C CA . ALA A 1 94 ? 2.194 -9.023 -6.784 1.00 96.81 94 ALA A CA 1
ATOM 731 C C . ALA A 1 94 ? 2.528 -9.547 -8.190 1.00 96.81 94 ALA A C 1
ATOM 733 O O . ALA A 1 94 ? 3.613 -10.077 -8.409 1.00 96.81 94 ALA A O 1
ATOM 734 N N . ALA A 1 95 ? 1.644 -9.343 -9.168 1.00 96.50 95 ALA A N 1
ATOM 735 C CA . ALA A 1 95 ? 1.917 -9.697 -10.559 1.00 96.50 95 ALA A CA 1
ATOM 736 C C . ALA A 1 95 ? 3.010 -8.828 -11.215 1.00 96.50 95 ALA A C 1
ATOM 738 O O . ALA A 1 95 ? 3.657 -9.284 -12.155 1.00 96.50 95 ALA A O 1
ATOM 739 N N . LEU A 1 96 ? 3.207 -7.589 -10.749 1.00 94.69 96 LEU A N 1
ATOM 740 C CA . LEU A 1 96 ? 4.193 -6.657 -11.304 1.00 94.69 96 LEU A CA 1
ATOM 741 C C . LEU A 1 96 ? 5.584 -6.843 -10.682 1.00 94.69 96 LEU A C 1
ATOM 743 O O . LEU A 1 96 ? 6.565 -6.860 -11.415 1.00 94.69 96 LEU A O 1
ATOM 747 N N . VAL A 1 97 ? 5.683 -7.030 -9.362 1.00 94.81 97 VAL A N 1
ATOM 748 C CA . VAL A 1 97 ? 6.987 -7.120 -8.664 1.00 94.81 97 VAL A CA 1
ATOM 749 C C . VAL A 1 97 ? 7.361 -8.536 -8.213 1.00 94.81 97 VAL A C 1
ATOM 751 O O . VAL A 1 97 ? 8.465 -8.759 -7.723 1.00 94.81 97 VAL A O 1
ATOM 754 N N . GLY A 1 98 ? 6.469 -9.516 -8.381 1.00 94.56 98 GLY A N 1
ATOM 755 C CA . GLY A 1 98 ? 6.741 -10.909 -8.035 1.00 94.56 98 GLY A CA 1
ATOM 756 C C . GLY A 1 98 ? 6.961 -11.120 -6.526 1.00 94.56 98 GLY A C 1
ATOM 757 O O . GLY A 1 98 ? 6.243 -10.515 -5.726 1.00 94.56 98 GLY A O 1
ATOM 758 N N . PRO A 1 99 ? 7.935 -11.963 -6.119 1.00 93.31 99 PRO A N 1
ATOM 759 C CA . PRO A 1 99 ? 8.204 -12.290 -4.710 1.00 93.31 99 PRO A CA 1
ATOM 760 C C . PRO A 1 99 ? 8.484 -11.075 -3.817 1.00 93.31 99 PRO A C 1
ATOM 762 O O . PRO A 1 99 ? 8.217 -11.105 -2.617 1.00 93.31 99 PRO A O 1
ATOM 765 N N . ASP A 1 100 ? 8.964 -9.971 -4.394 1.00 91.75 100 ASP A N 1
ATOM 766 C CA . ASP A 1 100 ? 9.220 -8.742 -3.642 1.00 91.75 100 ASP A CA 1
ATOM 767 C C . ASP A 1 100 ? 7.936 -8.157 -3.023 1.00 91.75 100 ASP A C 1
ATOM 769 O O . ASP A 1 100 ? 8.015 -7.398 -2.053 1.00 91.75 100 ASP A O 1
ATOM 773 N N . ALA A 1 101 ? 6.750 -8.535 -3.526 1.00 95.69 101 ALA A N 1
ATOM 774 C CA . ALA A 1 101 ? 5.452 -8.128 -2.990 1.00 95.69 101 ALA A CA 1
ATOM 775 C C . ALA A 1 101 ? 5.061 -8.830 -1.684 1.00 95.69 101 ALA A C 1
ATOM 777 O O . ALA A 1 101 ? 4.110 -8.379 -1.038 1.00 95.69 101 ALA A O 1
ATOM 778 N N . ASP A 1 102 ? 5.726 -9.919 -1.292 1.00 96.25 102 ASP A N 1
ATOM 779 C CA . ASP A 1 102 ? 5.294 -10.752 -0.161 1.00 96.25 102 ASP A CA 1
ATOM 780 C C . ASP A 1 102 ? 5.285 -9.958 1.147 1.00 96.25 102 ASP A C 1
ATOM 782 O O . ASP A 1 102 ? 4.319 -10.004 1.915 1.00 96.25 102 ASP A O 1
ATOM 786 N N . LYS A 1 103 ? 6.321 -9.137 1.357 1.00 96.88 103 LYS A N 1
ATOM 787 C CA . LYS A 1 103 ? 6.427 -8.263 2.529 1.00 96.88 103 LYS A CA 1
ATOM 788 C C . LYS A 1 103 ? 5.288 -7.246 2.580 1.00 96.88 103 LYS A C 1
ATOM 790 O O . LYS A 1 103 ? 4.610 -7.143 3.601 1.00 96.88 103 LYS A O 1
ATOM 795 N N . LEU A 1 104 ? 5.046 -6.523 1.482 1.00 98.06 104 LEU A N 1
ATOM 796 C CA . LEU A 1 104 ? 3.936 -5.569 1.396 1.00 98.06 104 LEU A CA 1
ATOM 797 C C . LEU A 1 104 ? 2.597 -6.280 1.626 1.00 98.06 104 LEU A C 1
ATOM 799 O O . LEU A 1 104 ? 1.766 -5.800 2.390 1.00 98.06 104 LEU A O 1
ATOM 803 N N . SER A 1 105 ? 2.397 -7.442 1.005 1.00 97.62 105 SER A N 1
ATOM 804 C CA . SER A 1 105 ? 1.160 -8.217 1.111 1.00 97.62 105 SER A CA 1
ATOM 805 C C . SER A 1 105 ? 0.870 -8.665 2.542 1.00 97.62 105 SER A C 1
ATOM 807 O O . SER A 1 105 ? -0.289 -8.602 2.960 1.00 97.62 105 SER A O 1
ATOM 809 N N . GLY A 1 106 ? 1.905 -9.054 3.294 1.00 98.19 106 GLY A N 1
ATOM 810 C CA . GLY A 1 106 ? 1.813 -9.360 4.722 1.00 98.19 106 GLY A CA 1
ATOM 811 C C . GLY A 1 106 ? 1.376 -8.149 5.547 1.00 98.19 106 GLY A C 1
ATOM 812 O O . GLY A 1 106 ? 0.350 -8.211 6.217 1.00 98.19 106 GLY A O 1
ATOM 813 N N . ILE A 1 107 ? 2.070 -7.013 5.410 1.00 98.56 107 ILE A N 1
ATOM 814 C CA . ILE A 1 107 ? 1.752 -5.782 6.161 1.00 98.56 107 ILE A CA 1
ATOM 815 C C . ILE A 1 107 ? 0.326 -5.296 5.846 1.00 98.56 107 ILE A C 1
ATOM 817 O O . ILE A 1 107 ? -0.408 -4.861 6.733 1.00 98.56 107 ILE A O 1
ATOM 821 N N . VAL A 1 108 ? -0.098 -5.390 4.582 1.00 98.69 108 VAL A N 1
ATOM 822 C CA . VAL A 1 108 ? -1.462 -5.042 4.158 1.00 98.69 108 VAL A CA 1
ATOM 823 C C . VAL A 1 108 ? -2.498 -5.967 4.798 1.00 98.69 108 VAL A C 1
ATOM 825 O O . VAL A 1 108 ? -3.537 -5.491 5.254 1.00 98.69 108 VAL A O 1
ATOM 828 N N . ALA A 1 109 ? -2.235 -7.275 4.852 1.00 98.38 109 ALA A N 1
ATOM 829 C CA . ALA A 1 109 ? -3.127 -8.223 5.515 1.00 98.38 109 ALA A CA 1
ATOM 830 C C . ALA A 1 109 ? -3.237 -7.929 7.019 1.00 98.38 109 ALA A C 1
ATOM 832 O O . ALA A 1 109 ? -4.348 -7.884 7.551 1.00 98.38 109 ALA A O 1
ATOM 833 N N . ASP A 1 110 ? -2.110 -7.640 7.670 1.00 98.62 110 ASP A N 1
ATOM 834 C CA . ASP A 1 110 ? -2.063 -7.263 9.082 1.00 98.62 110 ASP A CA 1
ATOM 835 C C . ASP A 1 110 ? -2.828 -5.964 9.344 1.00 98.62 110 ASP A C 1
ATOM 837 O O . ASP A 1 110 ? -3.570 -5.877 10.320 1.00 98.62 110 ASP A O 1
ATOM 841 N N . ARG A 1 111 ? -2.731 -4.970 8.449 1.00 98.38 111 ARG A N 1
ATOM 842 C CA . ARG A 1 111 ? -3.483 -3.713 8.567 1.00 98.38 111 ARG A CA 1
ATOM 843 C C . ARG A 1 111 ? -4.991 -3.923 8.465 1.00 98.38 111 ARG A C 1
ATOM 845 O O . ARG A 1 111 ? -5.736 -3.346 9.253 1.00 98.38 111 ARG A O 1
ATOM 852 N N . LEU A 1 112 ? -5.449 -4.745 7.521 1.00 98.75 112 LEU A N 1
ATOM 853 C CA . LEU A 1 112 ? -6.873 -5.067 7.390 1.00 98.75 112 LEU A CA 1
ATOM 854 C C . LEU A 1 112 ? -7.396 -5.832 8.608 1.00 98.75 112 LEU A C 1
ATOM 856 O O . LEU A 1 112 ? -8.494 -5.545 9.091 1.00 98.75 112 LEU A O 1
ATOM 860 N N . LYS A 1 113 ? -6.606 -6.787 9.112 1.00 98.56 113 LYS A N 1
ATOM 861 C CA . LYS A 1 113 ? -6.933 -7.526 10.331 1.00 98.56 113 LYS A CA 1
ATOM 862 C C . LYS A 1 113 ? -7.027 -6.588 11.530 1.00 98.56 113 LYS A C 1
ATOM 864 O O . LYS A 1 113 ? -7.989 -6.668 12.283 1.00 98.56 113 LYS A O 1
ATOM 869 N N . GLU A 1 114 ? -6.063 -5.691 11.682 1.00 98.56 114 GLU A N 1
ATOM 870 C CA . GLU A 1 114 ? -6.025 -4.734 12.782 1.00 98.56 114 GLU A CA 1
ATOM 871 C C . GLU A 1 114 ? -7.244 -3.799 12.772 1.00 98.56 114 GLU A C 1
ATOM 873 O O . GLU A 1 114 ? -7.888 -3.660 13.809 1.00 98.56 114 GLU A O 1
ATOM 878 N N . ALA A 1 115 ? -7.653 -3.280 11.608 1.00 98.69 115 ALA A N 1
ATOM 879 C CA . ALA A 1 115 ? -8.885 -2.495 11.490 1.00 98.69 115 ALA A CA 1
ATOM 880 C C . ALA A 1 115 ? -10.138 -3.290 11.895 1.00 98.69 115 ALA A C 1
ATOM 882 O O . ALA A 1 115 ? -11.018 -2.788 12.599 1.00 98.69 115 ALA A O 1
ATOM 883 N N . ALA A 1 116 ? -10.231 -4.545 11.442 1.00 98.69 116 ALA A N 1
ATOM 884 C CA . ALA A 1 116 ? -11.351 -5.422 11.772 1.00 98.69 116 ALA A CA 1
ATOM 885 C C . ALA A 1 116 ? -11.406 -5.726 13.280 1.00 98.69 116 ALA A C 1
ATOM 887 O O . ALA A 1 116 ? -12.481 -5.677 13.884 1.00 98.69 116 ALA A O 1
ATOM 888 N N . ASP A 1 117 ? -10.250 -5.984 13.894 1.00 98.56 117 ASP A N 1
ATOM 889 C CA . ASP A 1 117 ? -10.120 -6.242 15.327 1.00 98.56 117 ASP A CA 1
ATOM 890 C C . ASP A 1 117 ? -10.511 -4.997 16.151 1.00 98.56 117 ASP A C 1
ATOM 892 O O . ASP A 1 117 ? -11.227 -5.132 17.147 1.00 98.56 117 ASP A O 1
ATOM 896 N N . THR A 1 118 ? -10.143 -3.784 15.719 1.00 98.56 118 THR A N 1
ATOM 897 C CA . THR A 1 118 ? -10.563 -2.522 16.359 1.00 98.56 118 THR A CA 1
ATOM 898 C C . THR A 1 118 ? -12.081 -2.333 16.312 1.00 98.56 118 THR A C 1
ATOM 900 O O . THR A 1 118 ? -12.705 -2.070 17.345 1.00 98.56 118 THR A O 1
ATOM 903 N N . ILE A 1 119 ? -12.705 -2.511 15.141 1.00 98.69 119 ILE A N 1
ATOM 904 C CA . ILE A 1 119 ? -14.166 -2.391 14.976 1.00 98.69 119 ILE A CA 1
ATOM 905 C C . ILE A 1 119 ? -14.888 -3.439 15.832 1.00 98.69 119 ILE A C 1
ATOM 907 O O . ILE A 1 119 ? -15.873 -3.132 16.508 1.00 98.69 119 ILE A O 1
ATOM 911 N N . SER A 1 120 ? -14.387 -4.676 15.847 1.00 98.50 120 SER A N 1
ATOM 912 C CA . SER A 1 120 ? -14.931 -5.750 16.678 1.00 98.50 120 SER A CA 1
ATOM 913 C C . SER A 1 120 ? -14.804 -5.434 18.172 1.00 98.50 120 SER A C 1
ATOM 915 O O . SER A 1 120 ? -15.765 -5.598 18.923 1.00 98.50 120 SER A O 1
ATOM 917 N N . THR A 1 121 ? -13.652 -4.919 18.602 1.00 98.56 121 THR A N 1
ATOM 918 C CA . THR A 1 121 ? -13.401 -4.518 19.994 1.00 98.56 121 THR A CA 1
ATOM 919 C C . THR A 1 121 ? -14.350 -3.409 20.425 1.00 98.56 121 THR A C 1
ATOM 921 O O . THR A 1 121 ? -14.979 -3.524 21.474 1.00 98.56 121 THR A O 1
ATOM 924 N N . TYR A 1 122 ? -14.539 -2.385 19.589 1.00 98.50 122 TYR A N 1
ATOM 925 C CA . TYR A 1 122 ? -15.525 -1.335 19.836 1.00 98.50 122 TYR A CA 1
ATOM 926 C C . TYR A 1 122 ? -16.931 -1.919 20.034 1.00 98.50 122 TYR A C 1
ATOM 928 O O . TYR A 1 122 ? -17.625 -1.569 20.986 1.00 98.50 122 TYR A O 1
ATOM 936 N N . ARG A 1 123 ? -17.356 -2.839 19.159 1.00 98.12 123 ARG A N 1
ATOM 937 C CA . ARG A 1 123 ? -18.698 -3.444 19.216 1.00 98.12 123 ARG A CA 1
ATOM 938 C C . ARG A 1 123 ? -18.912 -4.320 20.449 1.00 98.12 123 ARG A C 1
ATOM 940 O O . ARG A 1 123 ? -20.019 -4.354 20.973 1.00 98.12 123 ARG A O 1
ATOM 947 N N . GLN A 1 124 ? -17.882 -5.033 20.897 1.00 98.38 124 GLN A N 1
ATOM 948 C CA . GLN A 1 124 ? -17.987 -5.983 22.010 1.00 98.38 124 GLN A CA 1
ATOM 949 C C . GLN A 1 124 ? -17.757 -5.337 23.380 1.00 98.38 124 GLN A C 1
ATOM 951 O O . GLN A 1 124 ? -18.398 -5.716 24.355 1.00 98.38 124 GLN A O 1
ATOM 956 N N . GLN A 1 125 ? -16.821 -4.393 23.460 1.00 98.12 125 GLN A N 1
ATOM 957 C CA . GLN A 1 125 ? -16.311 -3.838 24.718 1.00 98.12 125 GLN A CA 1
ATOM 958 C C . GLN A 1 125 ? -16.626 -2.342 24.872 1.00 98.12 125 GLN A C 1
ATOM 960 O O . GLN A 1 125 ? -16.357 -1.748 25.916 1.00 98.12 125 GLN A O 1
ATOM 965 N N . GLY A 1 126 ? -17.227 -1.730 23.852 1.00 97.88 126 GLY A N 1
ATOM 966 C CA . GLY A 1 126 ? -17.693 -0.352 23.871 1.00 97.88 126 GLY A CA 1
ATOM 967 C C . GLY A 1 126 ? -16.643 0.686 23.450 1.00 97.88 126 GLY A C 1
ATOM 968 O O . GLY A 1 126 ? -15.504 0.354 23.099 1.00 97.88 126 GLY A O 1
ATOM 969 N N . PRO A 1 127 ? -17.016 1.981 23.500 1.00 97.81 127 PRO A N 1
ATOM 970 C CA . PRO A 1 127 ? -16.228 3.062 22.910 1.00 97.81 127 PRO A CA 1
ATOM 971 C C . PRO A 1 127 ? -14.816 3.214 23.475 1.00 97.81 127 PRO A C 1
ATOM 973 O O . PRO A 1 127 ? -13.875 3.436 22.718 1.00 97.81 127 PRO A O 1
ATOM 976 N N . ALA A 1 128 ? -14.648 3.050 24.791 1.00 98.00 128 ALA A N 1
ATOM 977 C CA . ALA A 1 128 ? -13.348 3.199 25.445 1.00 98.00 128 ALA A CA 1
ATOM 978 C C . ALA A 1 128 ? -12.326 2.154 24.962 1.00 98.00 128 ALA A C 1
ATOM 980 O O . ALA A 1 128 ? -11.161 2.483 24.756 1.00 98.00 128 ALA A O 1
ATOM 981 N N . ALA A 1 129 ? -12.760 0.913 24.725 1.00 98.00 129 ALA A N 1
ATOM 982 C CA . ALA A 1 129 ? -11.890 -0.155 24.239 1.00 98.00 129 ALA A CA 1
ATOM 983 C C . ALA A 1 129 ? -11.512 0.030 22.757 1.00 98.00 129 ALA A C 1
ATOM 985 O O . ALA A 1 129 ? -10.369 -0.218 22.363 1.00 98.00 129 ALA A O 1
ATOM 986 N N . GLY A 1 130 ? -12.450 0.518 21.936 1.00 97.56 130 GLY A N 1
ATOM 987 C CA . GLY A 1 130 ? -12.159 0.906 20.553 1.00 97.56 130 GLY A CA 1
ATOM 988 C C . GLY A 1 130 ? -11.162 2.067 20.477 1.00 97.56 130 GLY A C 1
ATOM 989 O O . GLY A 1 130 ? -10.189 1.990 19.730 1.00 97.56 130 GLY A O 1
ATOM 990 N N . ALA A 1 131 ? -11.344 3.101 21.305 1.00 97.50 131 ALA A N 1
ATOM 991 C CA . ALA A 1 131 ? -10.408 4.223 21.401 1.00 97.50 131 ALA A CA 1
ATOM 992 C C . ALA A 1 131 ? -9.010 3.766 21.854 1.00 97.50 131 ALA A C 1
ATOM 994 O O . ALA A 1 131 ? -8.026 4.095 21.200 1.00 97.50 131 ALA A O 1
ATOM 995 N N . ALA A 1 132 ? -8.922 2.910 22.879 1.00 97.94 132 ALA A N 1
ATOM 996 C CA . ALA A 1 132 ? -7.654 2.329 23.327 1.00 97.94 132 ALA A CA 1
ATOM 997 C C . ALA A 1 132 ? -6.945 1.507 22.230 1.00 97.94 132 ALA A C 1
ATOM 999 O O . ALA A 1 132 ? -5.715 1.462 22.177 1.00 97.94 132 ALA A O 1
ATOM 1000 N N . SER A 1 133 ? -7.705 0.871 21.330 1.00 97.31 133 SER A N 1
ATOM 1001 C CA . SER A 1 133 ? -7.143 0.147 20.183 1.00 97.31 133 SER A CA 1
ATOM 1002 C C . SER A 1 133 ? -6.494 1.099 19.175 1.00 97.31 133 SER A C 1
ATOM 1004 O O . SER A 1 133 ? -5.368 0.839 18.750 1.00 97.31 133 SER A O 1
ATOM 1006 N N . ILE A 1 134 ? -7.133 2.233 18.870 1.00 97.31 134 ILE A N 1
ATOM 1007 C CA . ILE A 1 134 ? -6.550 3.298 18.036 1.00 97.31 134 ILE A CA 1
ATOM 1008 C C . ILE A 1 134 ? -5.325 3.927 18.719 1.00 97.31 134 ILE A C 1
ATOM 1010 O O . ILE A 1 134 ? -4.275 4.077 18.088 1.00 97.31 134 ILE A O 1
ATOM 1014 N N . ASP A 1 135 ? -5.427 4.233 20.015 1.00 96.75 135 ASP A N 1
ATOM 1015 C CA . ASP A 1 135 ? -4.363 4.869 20.806 1.00 96.75 135 ASP A CA 1
ATOM 1016 C C . ASP A 1 135 ? -3.124 3.978 20.968 1.00 96.75 135 ASP A C 1
ATOM 1018 O O . ASP A 1 135 ? -2.022 4.479 21.186 1.00 96.75 135 ASP A O 1
ATOM 1022 N N . SER A 1 136 ? -3.268 2.660 20.784 1.00 96.75 136 SER A N 1
ATOM 1023 C CA . SER A 1 136 ? -2.132 1.730 20.737 1.00 96.75 136 SER A CA 1
ATOM 1024 C C . SER A 1 136 ? -1.146 2.034 19.601 1.00 96.75 136 SER A C 1
ATOM 1026 O O . SER A 1 136 ? -0.009 1.566 19.627 1.00 96.75 136 SER A O 1
ATOM 1028 N N . GLY A 1 137 ? -1.575 2.787 18.580 1.00 97.06 137 GLY A N 1
ATOM 1029 C CA . GLY A 1 137 ? -0.740 3.198 17.454 1.00 97.06 137 GLY A CA 1
ATOM 1030 C C . GLY A 1 137 ? -0.434 2.091 16.441 1.00 97.06 137 GLY A C 1
ATOM 1031 O O . GLY A 1 137 ? 0.226 2.363 15.439 1.00 97.06 137 GLY A O 1
ATOM 1032 N N . ARG A 1 138 ? -0.937 0.865 16.640 1.00 97.69 138 ARG A N 1
ATOM 1033 C CA . ARG A 1 138 ? -0.645 -0.294 15.780 1.00 97.69 138 ARG A CA 1
ATOM 1034 C C . ARG A 1 138 ? -1.035 -0.060 14.319 1.00 97.69 138 ARG A C 1
ATOM 1036 O O . ARG A 1 138 ? -0.198 -0.251 13.437 1.00 97.69 138 ARG A O 1
ATOM 1043 N N . GLY A 1 139 ? -2.253 0.422 14.060 1.00 97.50 139 GLY A N 1
ATOM 1044 C CA . GLY A 1 139 ? -2.705 0.766 12.709 1.00 97.50 139 GLY A CA 1
ATOM 1045 C C . GLY A 1 139 ? -1.834 1.829 12.036 1.00 97.50 139 GLY A C 1
ATOM 1046 O O . GLY A 1 139 ? -1.505 1.704 10.856 1.00 97.50 139 GLY A O 1
ATOM 1047 N N . LYS A 1 140 ? -1.359 2.828 12.797 1.00 97.75 140 LYS A N 1
ATOM 1048 C CA . LYS A 1 140 ? -0.408 3.831 12.292 1.00 97.75 140 LYS A CA 1
ATOM 1049 C C . LYS A 1 140 ? 0.929 3.194 11.918 1.00 97.75 140 LYS A C 1
ATOM 1051 O O . LYS A 1 140 ? 1.427 3.461 10.828 1.00 97.75 140 LYS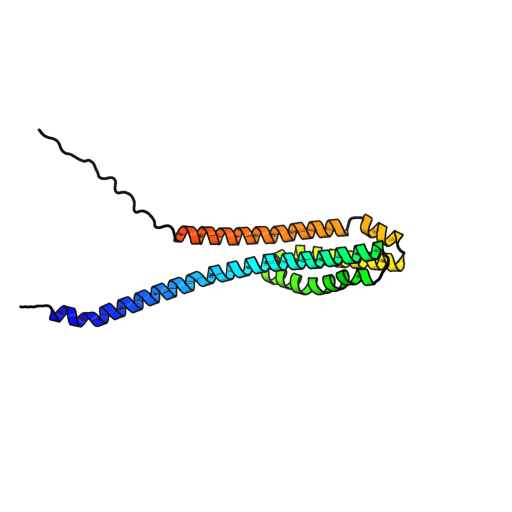 A O 1
ATOM 1056 N N . THR A 1 141 ? 1.493 2.357 12.787 1.00 98.62 141 THR A N 1
ATOM 1057 C CA . THR A 1 141 ? 2.760 1.664 12.521 1.00 98.62 141 THR A CA 1
ATOM 1058 C C . THR A 1 141 ? 2.674 0.804 11.262 1.00 98.62 141 THR A C 1
ATOM 1060 O O . THR A 1 141 ? 3.568 0.874 10.422 1.00 98.62 141 THR A O 1
ATOM 1063 N N . LEU A 1 142 ? 1.585 0.051 11.085 1.00 98.69 142 LEU A N 1
ATOM 1064 C CA . LEU A 1 142 ? 1.357 -0.749 9.879 1.00 98.69 142 LEU A CA 1
ATOM 1065 C C . LEU A 1 142 ? 1.229 0.136 8.631 1.00 98.69 142 LEU A C 1
ATOM 1067 O O . LEU A 1 142 ? 1.866 -0.138 7.618 1.00 98.69 142 LEU A O 1
ATOM 1071 N N . MET A 1 143 ? 0.483 1.243 8.704 1.00 98.56 143 MET A N 1
ATOM 1072 C CA . MET A 1 143 ? 0.367 2.183 7.582 1.00 98.56 143 MET A CA 1
ATOM 1073 C C . MET A 1 143 ? 1.692 2.860 7.223 1.00 98.56 143 MET A C 1
ATOM 1075 O O . MET A 1 143 ? 1.958 3.090 6.046 1.00 98.56 143 MET A O 1
ATOM 1079 N N . ASP A 1 144 ? 2.535 3.174 8.205 1.00 98.75 144 ASP A N 1
ATOM 1080 C CA . ASP A 1 144 ? 3.864 3.730 7.950 1.00 98.75 144 ASP A CA 1
ATOM 1081 C C . ASP A 1 144 ? 4.770 2.695 7.263 1.00 98.75 144 ASP A C 1
ATOM 1083 O O . ASP A 1 144 ? 5.464 3.035 6.307 1.00 98.75 144 ASP A O 1
ATOM 1087 N N . GLN A 1 145 ? 4.693 1.418 7.651 1.00 98.62 145 GLN A N 1
ATOM 1088 C CA . GLN A 1 145 ? 5.395 0.333 6.954 1.00 98.62 145 GLN A CA 1
ATOM 1089 C C . GLN A 1 145 ? 4.892 0.140 5.514 1.00 98.62 145 GLN A C 1
ATOM 1091 O O . GLN A 1 145 ? 5.706 -0.009 4.604 1.00 98.62 145 GLN A O 1
ATOM 1096 N N . VAL A 1 146 ? 3.574 0.213 5.279 1.00 98.50 146 VAL A N 1
ATOM 1097 C CA . VAL A 1 146 ? 3.003 0.203 3.917 1.00 98.50 146 VAL A CA 1
ATOM 1098 C C . VAL A 1 146 ? 3.559 1.362 3.093 1.00 98.50 146 VAL A C 1
ATOM 1100 O O . VAL A 1 146 ? 3.986 1.147 1.962 1.00 98.50 146 VAL A O 1
ATOM 1103 N N . ARG A 1 147 ? 3.584 2.584 3.646 1.00 98.50 147 ARG A N 1
ATOM 1104 C CA . ARG A 1 147 ? 4.118 3.769 2.951 1.00 98.50 147 ARG A CA 1
ATOM 1105 C C . ARG A 1 147 ? 5.585 3.588 2.567 1.00 98.50 147 ARG A C 1
ATOM 1107 O O . ARG A 1 147 ? 5.951 3.978 1.466 1.00 98.50 147 ARG A O 1
ATOM 1114 N N . VAL A 1 148 ? 6.396 2.984 3.436 1.00 98.44 148 VAL A N 1
ATOM 1115 C CA . VAL A 1 148 ? 7.811 2.697 3.150 1.00 98.44 148 VAL A CA 1
ATOM 1116 C C . VAL A 1 148 ? 7.958 1.706 1.994 1.00 98.44 148 VAL A C 1
ATOM 1118 O O . VAL A 1 148 ? 8.718 1.972 1.069 1.00 98.44 148 VAL A O 1
ATOM 1121 N N . GLU A 1 149 ? 7.221 0.594 2.001 1.00 97.94 149 GLU A N 1
ATOM 1122 C CA . GLU A 1 149 ? 7.312 -0.398 0.917 1.00 97.94 149 GLU A CA 1
ATOM 1123 C C . GLU A 1 149 ? 6.748 0.123 -0.409 1.00 97.94 149 GLU A C 1
ATOM 1125 O O . GLU A 1 149 ? 7.334 -0.109 -1.463 1.00 97.94 149 GLU A O 1
ATOM 1130 N N . VAL A 1 150 ? 5.647 0.877 -0.373 1.00 98.06 150 VAL A N 1
ATOM 1131 C CA . VAL A 1 150 ? 5.108 1.544 -1.566 1.00 98.06 150 VAL A CA 1
ATOM 1132 C C . VAL A 1 150 ? 6.119 2.539 -2.132 1.00 98.06 150 VAL A C 1
ATOM 1134 O O . VAL A 1 150 ? 6.381 2.508 -3.331 1.00 98.06 150 VAL A O 1
ATOM 1137 N N . ALA A 1 151 ? 6.725 3.374 -1.283 1.00 97.88 151 ALA A N 1
ATOM 1138 C CA . ALA A 1 151 ? 7.737 4.332 -1.716 1.00 97.88 151 ALA A CA 1
ATOM 1139 C C . ALA A 1 151 ? 8.964 3.635 -2.317 1.00 97.88 151 ALA A C 1
ATOM 1141 O O . ALA A 1 151 ? 9.494 4.110 -3.315 1.00 97.88 151 ALA A O 1
ATOM 1142 N N . ARG A 1 152 ? 9.378 2.486 -1.765 1.00 97.38 152 ARG A N 1
ATOM 1143 C CA . ARG A 1 152 ? 10.448 1.662 -2.343 1.00 97.38 152 ARG A CA 1
ATOM 1144 C C . ARG A 1 152 ? 10.110 1.238 -3.772 1.00 97.38 152 ARG A C 1
ATOM 1146 O O . ARG A 1 152 ? 10.887 1.506 -4.678 1.00 97.38 152 ARG A O 1
ATOM 1153 N N . PHE A 1 153 ? 8.932 0.650 -3.992 1.00 96.94 153 PHE A N 1
ATOM 1154 C CA . PHE A 1 153 ? 8.518 0.226 -5.334 1.00 96.94 153 PHE A CA 1
ATOM 1155 C C . PHE A 1 153 ? 8.399 1.383 -6.322 1.00 96.94 153 PHE A C 1
ATOM 1157 O O . PHE A 1 153 ? 8.770 1.232 -7.485 1.00 96.94 153 PHE A O 1
ATOM 1164 N N . GLN A 1 154 ? 7.878 2.523 -5.870 1.00 96.69 154 GLN A N 1
ATOM 1165 C CA . GLN A 1 154 ? 7.752 3.713 -6.704 1.00 96.69 154 GLN A CA 1
ATOM 1166 C C . GLN A 1 154 ? 9.119 4.274 -7.079 1.00 96.69 154 GLN A C 1
ATOM 1168 O O . GLN A 1 154 ? 9.348 4.536 -8.253 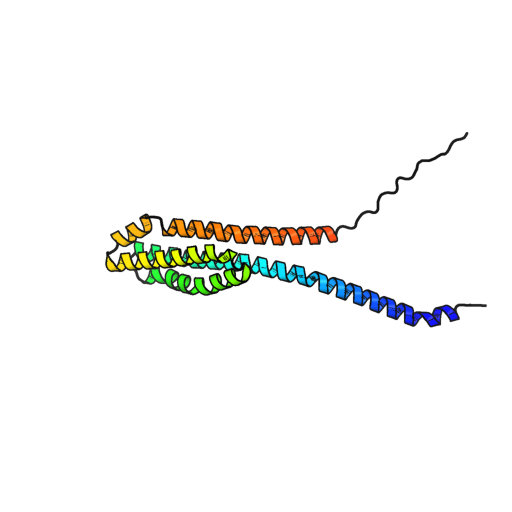1.00 96.69 154 GLN A O 1
ATOM 1173 N N . HIS A 1 155 ? 10.040 4.377 -6.122 1.00 96.50 155 HIS A N 1
ATOM 1174 C CA . HIS A 1 155 ? 11.390 4.863 -6.381 1.00 96.50 155 HIS A CA 1
ATOM 1175 C C . HIS A 1 155 ? 12.143 3.947 -7.352 1.00 96.50 155 HIS A C 1
ATOM 1177 O O . HIS A 1 155 ? 12.674 4.416 -8.355 1.00 96.50 155 HIS A O 1
ATOM 1183 N N . ASP A 1 156 ? 12.082 2.630 -7.132 1.00 94.50 156 ASP A N 1
ATOM 1184 C CA . ASP A 1 156 ? 12.702 1.650 -8.026 1.00 94.50 156 ASP A CA 1
ATOM 1185 C C . ASP A 1 156 ? 12.124 1.740 -9.456 1.00 94.50 156 ASP A C 1
ATOM 1187 O O . ASP A 1 156 ? 12.847 1.570 -10.440 1.00 94.50 156 ASP A O 1
ATOM 1191 N N . ALA A 1 157 ? 10.816 1.990 -9.590 1.00 94.12 157 ALA A N 1
ATOM 1192 C CA . ALA A 1 157 ? 10.149 2.177 -10.880 1.00 94.12 157 ALA A CA 1
ATOM 1193 C C . ALA A 1 157 ? 10.535 3.503 -11.555 1.00 94.12 157 ALA A C 1
ATOM 1195 O O . ALA A 1 157 ? 10.804 3.533 -12.756 1.00 94.12 157 ALA A O 1
ATOM 1196 N N . GLU A 1 158 ? 10.586 4.598 -10.800 1.00 93.00 158 GLU A N 1
ATOM 1197 C CA . GLU A 1 158 ? 10.996 5.915 -11.291 1.00 93.00 158 GLU A CA 1
ATOM 1198 C C . GLU A 1 158 ? 12.443 5.904 -11.792 1.00 93.00 158 GLU A C 1
ATOM 1200 O O . GLU A 1 158 ? 12.716 6.432 -12.872 1.00 93.00 158 GLU A O 1
ATOM 1205 N N . ASP A 1 159 ? 13.346 5.235 -11.075 1.00 92.88 159 ASP A N 1
ATOM 1206 C CA . ASP A 1 159 ? 14.747 5.086 -11.468 1.00 92.88 159 ASP A CA 1
ATOM 1207 C C . ASP A 1 159 ? 14.892 4.309 -12.784 1.00 92.88 159 ASP A C 1
ATOM 1209 O O . ASP A 1 159 ? 15.658 4.710 -13.669 1.00 92.88 159 ASP A O 1
ATOM 1213 N N . ARG A 1 160 ? 14.115 3.231 -12.971 1.00 90.94 160 ARG A N 1
ATOM 1214 C CA . ARG A 1 160 ? 14.083 2.479 -14.238 1.00 90.94 160 ARG A CA 1
ATOM 1215 C C . ARG A 1 160 ? 13.552 3.324 -15.392 1.00 90.94 160 ARG A C 1
ATOM 1217 O O . ARG A 1 160 ? 14.149 3.340 -16.471 1.00 90.94 160 ARG A O 1
ATOM 1224 N N . VAL A 1 161 ? 12.477 4.078 -15.164 1.00 89.81 161 VAL A N 1
ATOM 1225 C CA . VAL A 1 161 ? 11.920 5.005 -16.160 1.00 89.81 161 VAL A CA 1
ATOM 1226 C C . VAL A 1 161 ? 12.938 6.093 -16.523 1.00 89.81 161 VAL A C 1
ATOM 1228 O O . VAL A 1 161 ? 13.122 6.396 -17.706 1.00 89.81 161 VAL A O 1
ATOM 1231 N N . ALA A 1 162 ? 13.631 6.659 -15.534 1.00 88.94 162 ALA A N 1
ATOM 1232 C CA . ALA A 1 162 ? 14.652 7.682 -15.740 1.00 88.94 162 ALA A CA 1
ATOM 1233 C C . ALA A 1 162 ? 15.859 7.141 -16.522 1.00 88.94 162 ALA A C 1
ATOM 1235 O O . ALA A 1 162 ? 16.352 7.817 -17.430 1.00 88.94 162 ALA A O 1
ATOM 1236 N N . ALA A 1 163 ? 16.302 5.914 -16.233 1.00 87.94 163 ALA A N 1
ATOM 1237 C CA . ALA A 1 163 ? 17.387 5.260 -16.961 1.00 87.94 163 ALA A CA 1
ATOM 1238 C C . ALA A 1 163 ? 17.057 5.092 -18.454 1.00 87.94 163 ALA A C 1
ATOM 1240 O O . ALA A 1 163 ? 17.867 5.469 -19.306 1.00 87.94 163 ALA A O 1
ATOM 1241 N N . ILE A 1 164 ? 15.842 4.629 -18.777 1.00 85.88 164 ILE A N 1
ATOM 1242 C CA . ILE A 1 164 ? 15.367 4.507 -20.166 1.00 85.88 164 ILE A CA 1
ATOM 1243 C C . ILE A 1 164 ? 15.344 5.882 -20.849 1.00 85.88 164 ILE A C 1
ATOM 1245 O O . ILE A 1 164 ? 15.803 6.024 -21.982 1.00 85.88 164 ILE A O 1
ATOM 1249 N N . ALA A 1 165 ? 14.859 6.921 -20.163 1.00 83.44 165 ALA A N 1
ATOM 1250 C CA . ALA A 1 165 ? 14.809 8.273 -20.718 1.00 83.44 165 ALA A CA 1
ATOM 1251 C C . ALA A 1 165 ? 16.208 8.841 -21.039 1.00 83.44 165 ALA A C 1
ATOM 1253 O O . ALA A 1 165 ? 16.387 9.517 -22.056 1.00 83.44 165 ALA A O 1
ATOM 1254 N N . ILE A 1 166 ? 17.211 8.560 -20.198 1.00 84.38 166 ILE A N 1
ATOM 1255 C CA . ILE A 1 166 ? 18.607 8.965 -20.432 1.00 84.38 166 ILE A CA 1
ATOM 1256 C C . ILE A 1 166 ? 19.202 8.212 -21.627 1.00 84.38 166 ILE A C 1
ATOM 1258 O O . ILE A 1 166 ? 19.897 8.824 -22.441 1.00 84.38 166 ILE A O 1
ATOM 1262 N N . GLU A 1 167 ? 18.932 6.912 -21.748 1.00 81.00 167 GLU A N 1
ATOM 1263 C CA . GLU A 1 167 ? 19.440 6.087 -22.846 1.00 81.00 167 GLU A CA 1
ATOM 1264 C C . GLU A 1 167 ? 18.880 6.534 -24.201 1.00 81.00 167 GLU A C 1
ATOM 1266 O O . GLU A 1 167 ? 19.653 6.795 -25.124 1.00 81.00 167 GLU A O 1
ATOM 1271 N N . LEU A 1 168 ? 17.566 6.770 -24.283 1.00 77.19 168 LEU A N 1
ATOM 1272 C CA . LEU A 1 168 ? 16.927 7.319 -25.484 1.00 77.19 168 LEU A CA 1
ATOM 1273 C C . LEU A 1 168 ? 17.527 8.676 -25.876 1.00 77.19 168 LEU A C 1
ATOM 1275 O O . LEU A 1 168 ? 17.837 8.918 -27.041 1.00 77.19 168 LEU A O 1
ATOM 1279 N N . ARG A 1 169 ? 17.770 9.556 -24.896 1.00 76.19 169 ARG A N 1
ATOM 1280 C CA . ARG A 1 169 ? 18.384 10.866 -25.150 1.00 76.19 169 ARG A CA 1
ATOM 1281 C C . ARG A 1 169 ? 19.831 10.757 -25.633 1.00 76.19 169 ARG A C 1
ATOM 1283 O O . ARG A 1 169 ? 20.276 11.616 -26.390 1.00 76.19 169 ARG A O 1
ATOM 1290 N N . ARG A 1 170 ? 20.589 9.754 -25.180 1.00 73.44 170 ARG A N 1
ATOM 1291 C CA . ARG A 1 170 ? 21.988 9.538 -25.582 1.00 73.44 170 ARG A CA 1
ATOM 1292 C C . ARG A 1 170 ? 22.101 9.104 -27.044 1.00 73.44 170 ARG A C 1
ATOM 1294 O O . ARG A 1 170 ? 23.046 9.533 -27.708 1.00 73.44 170 ARG A O 1
ATOM 1301 N N . ASP A 1 171 ? 21.165 8.290 -27.522 1.00 64.31 171 ASP A N 1
ATOM 1302 C CA . ASP A 1 171 ? 21.146 7.789 -28.901 1.00 64.31 171 ASP A CA 1
ATOM 1303 C C . ASP A 1 171 ? 20.774 8.887 -29.924 1.00 64.31 171 ASP A C 1
ATOM 1305 O O . ASP A 1 171 ? 21.251 8.848 -31.059 1.00 64.31 171 ASP A O 1
ATOM 1309 N N . ASP A 1 172 ? 20.038 9.926 -29.508 1.00 60.59 172 ASP A N 1
ATOM 1310 C CA . ASP A 1 172 ? 19.629 11.058 -30.360 1.00 60.59 172 ASP A CA 1
ATOM 1311 C C . ASP A 1 172 ? 20.698 12.156 -30.548 1.00 60.59 172 ASP A C 1
ATOM 1313 O O . ASP A 1 172 ? 20.550 13.034 -31.404 1.00 60.59 172 ASP A O 1
ATOM 1317 N N . VAL A 1 173 ? 21.795 12.159 -29.776 1.00 53.31 173 VAL A N 1
ATOM 1318 C CA . VAL A 1 173 ? 22.834 13.200 -29.905 1.00 53.31 173 VAL A CA 1
ATOM 1319 C C . VAL A 1 173 ? 23.777 12.861 -31.070 1.00 53.31 173 VAL A C 1
ATOM 1321 O O . VAL A 1 173 ? 24.562 11.913 -30.960 1.00 53.31 173 VAL A O 1
ATOM 1324 N N . PRO A 1 174 ? 23.808 13.648 -32.169 1.00 55.91 174 PRO A N 1
ATOM 1325 C CA . PRO A 1 174 ? 24.735 13.401 -33.264 1.00 55.91 174 PRO A CA 1
ATOM 1326 C C . PRO A 1 174 ? 26.174 13.516 -32.757 1.00 55.91 174 PRO A C 1
ATOM 1328 O O . PRO A 1 174 ? 26.614 14.572 -32.289 1.00 55.91 174 PRO A O 1
ATOM 1331 N N . ARG A 1 175 ? 26.936 12.420 -32.858 1.00 59.25 175 ARG A N 1
ATOM 1332 C CA . ARG A 1 175 ? 28.365 12.421 -32.532 1.00 59.25 175 ARG A CA 1
ATOM 1333 C C . ARG A 1 175 ? 29.068 13.386 -33.482 1.00 59.25 175 ARG A C 1
ATOM 1335 O O . ARG A 1 175 ? 29.206 13.092 -34.669 1.00 59.25 175 ARG A O 1
ATOM 1342 N N . LYS A 1 176 ? 29.528 14.537 -32.977 1.00 53.66 176 LYS A N 1
ATOM 1343 C CA . LYS A 1 176 ? 30.439 15.390 -33.750 1.00 53.66 176 LYS A CA 1
ATOM 1344 C C . LYS A 1 176 ? 31.660 14.538 -34.121 1.00 53.66 176 LYS A C 1
ATOM 1346 O O . LYS A 1 176 ? 32.247 13.933 -33.221 1.00 53.66 176 LYS A O 1
ATOM 1351 N N . PRO A 1 177 ? 32.037 14.451 -35.409 1.00 51.47 177 PRO A N 1
ATOM 1352 C CA . PRO A 1 177 ? 33.237 13.724 -35.791 1.00 51.47 177 PRO A CA 1
ATOM 1353 C C . PRO A 1 177 ? 34.445 14.339 -35.0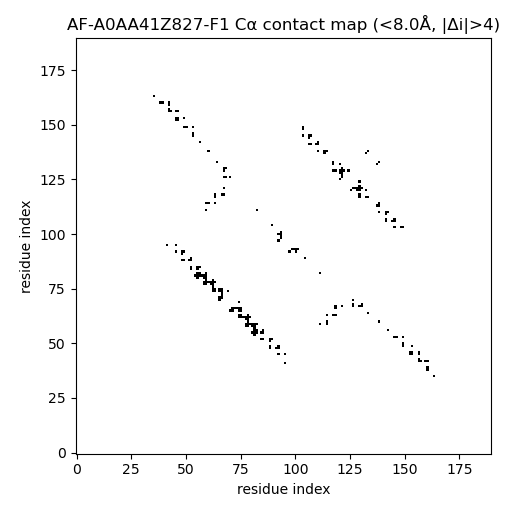72 1.00 51.47 177 PRO A C 1
ATOM 1355 O O . PRO A 1 177 ? 34.437 15.550 -34.814 1.00 51.47 177 PRO A O 1
ATOM 1358 N N . PRO A 1 178 ? 35.479 13.542 -34.740 1.00 57.62 178 PRO A N 1
ATOM 1359 C CA . PRO A 1 178 ? 36.693 14.087 -34.155 1.00 57.62 178 PRO A CA 1
ATOM 1360 C C . PRO A 1 178 ? 37.208 15.187 -35.080 1.00 57.62 178 PRO A C 1
ATOM 1362 O O . PRO A 1 178 ? 37.390 14.972 -36.283 1.00 57.62 178 PRO A O 1
ATOM 1365 N N . VAL A 1 179 ? 37.392 16.384 -34.523 1.00 66.88 179 VAL A N 1
ATOM 1366 C CA . VAL A 1 179 ? 38.028 17.488 -35.234 1.00 66.88 179 VAL A CA 1
ATOM 1367 C C . VAL A 1 179 ? 39.420 16.984 -35.588 1.00 66.88 179 VAL A C 1
ATOM 1369 O O . VAL A 1 179 ? 40.263 16.848 -34.704 1.00 66.88 179 VAL A O 1
ATOM 1372 N N . ARG A 1 180 ? 39.653 16.631 -36.860 1.00 64.06 180 ARG A N 1
ATOM 1373 C CA . ARG A 1 180 ? 41.004 16.315 -37.326 1.00 64.06 180 ARG A CA 1
ATOM 1374 C C . ARG A 1 180 ? 41.835 17.554 -37.035 1.00 64.06 180 ARG A C 1
ATOM 1376 O O . ARG A 1 180 ? 41.602 18.601 -37.643 1.00 64.06 180 ARG A O 1
ATOM 1383 N N . ALA A 1 181 ? 42.750 17.448 -36.077 1.00 59.53 181 ALA A N 1
ATOM 1384 C CA . ALA A 1 181 ? 43.775 18.449 -35.878 1.00 59.53 181 ALA A CA 1
ATOM 1385 C C . ALA A 1 181 ? 44.482 18.589 -37.227 1.00 59.53 181 ALA A C 1
ATOM 1387 O O . ALA A 1 181 ? 45.132 17.654 -37.688 1.00 59.53 181 ALA A O 1
ATOM 1388 N N . ARG A 1 182 ? 44.264 19.713 -37.919 1.00 58.69 182 ARG A N 1
ATOM 1389 C CA . ARG A 1 182 ? 45.077 20.056 -39.081 1.00 58.69 182 ARG A CA 1
ATOM 1390 C C . ARG A 1 182 ? 46.499 20.163 -38.558 1.00 58.69 182 ARG A C 1
ATOM 1392 O O . ARG A 1 182 ? 46.809 21.105 -37.827 1.00 58.69 182 ARG A O 1
ATOM 1399 N N . GLU A 1 183 ? 47.319 19.180 -38.903 1.00 55.19 183 GLU A N 1
ATOM 1400 C CA . GLU A 1 183 ? 48.766 19.263 -38.807 1.00 55.19 183 GLU A CA 1
ATOM 1401 C C . GLU A 1 183 ? 49.182 20.572 -39.478 1.00 55.19 183 GLU A C 1
ATOM 1403 O O . GLU A 1 183 ? 49.093 20.741 -40.694 1.00 55.19 183 GLU A O 1
ATOM 1408 N N . ARG A 1 184 ? 49.572 21.555 -38.664 1.00 57.47 184 ARG A N 1
ATOM 1409 C CA . ARG A 1 184 ? 50.309 22.726 -39.133 1.00 57.47 184 ARG A CA 1
ATOM 1410 C C . ARG A 1 184 ? 51.753 22.287 -39.335 1.00 57.47 184 ARG A C 1
ATOM 1412 O O . ARG A 1 184 ? 52.633 22.658 -38.569 1.00 57.47 184 ARG A O 1
ATOM 1419 N N . SER A 1 185 ? 51.979 21.442 -40.333 1.00 59.12 185 SER A N 1
ATOM 1420 C CA . SER A 1 185 ? 53.311 21.153 -40.840 1.00 59.12 185 SER A CA 1
ATOM 1421 C C . SER A 1 185 ? 53.613 22.096 -42.001 1.00 59.12 185 SER A C 1
ATOM 1423 O O . SER A 1 185 ? 52.922 22.073 -43.015 1.00 59.12 185 SER A O 1
ATOM 1425 N N . ALA A 1 186 ? 54.676 22.875 -41.809 1.00 57.88 186 ALA A N 1
ATOM 1426 C CA . ALA A 1 186 ? 55.568 23.410 -42.831 1.00 57.88 186 ALA A CA 1
ATOM 1427 C C . ALA A 1 186 ? 54.984 24.368 -43.884 1.00 57.88 186 ALA A C 1
ATOM 1429 O O . ALA A 1 186 ? 54.457 23.939 -44.902 1.00 57.88 186 ALA A O 1
ATOM 1430 N N . TRP A 1 187 ? 55.271 25.660 -43.703 1.00 54.75 187 TRP A N 1
ATOM 1431 C CA . TRP A 1 187 ? 55.799 26.494 -44.788 1.00 54.75 187 TRP A CA 1
ATOM 1432 C C . TRP A 1 187 ? 56.978 27.312 -44.243 1.00 54.75 187 TRP A C 1
ATOM 1434 O O . TRP A 1 187 ? 56.800 28.277 -43.504 1.00 54.75 187 TRP A O 1
ATOM 1444 N N . CYS A 1 188 ? 58.184 26.834 -44.558 1.00 55.19 188 CYS A N 1
ATOM 1445 C CA . CYS A 1 188 ? 59.430 27.600 -44.578 1.00 55.19 188 CYS A CA 1
ATOM 1446 C C . CYS A 1 188 ? 59.524 28.411 -45.882 1.00 55.19 188 CYS A C 1
ATOM 1448 O O . CYS A 1 188 ? 58.912 28.021 -46.875 1.00 55.19 188 CYS A O 1
ATOM 1450 N N . ALA A 1 189 ? 60.437 29.394 -45.869 1.00 54.12 189 ALA A N 1
ATOM 1451 C CA . ALA A 1 189 ? 60.996 30.157 -46.997 1.00 54.12 189 ALA A CA 1
ATOM 1452 C C . ALA A 1 189 ? 60.055 31.242 -47.561 1.00 54.12 189 ALA A C 1
ATOM 1454 O O . ALA A 1 189 ? 58.899 30.969 -47.856 1.00 54.12 189 ALA A O 1
ATOM 1455 N N . THR A 1 190 ? 60.452 32.507 -47.700 1.00 60.97 190 THR A N 1
ATOM 1456 C CA . THR A 1 190 ? 61.775 33.150 -47.862 1.00 60.97 190 THR A CA 1
ATOM 1457 C C . THR A 1 190 ? 61.780 34.532 -47.229 1.00 60.97 190 THR A C 1
ATOM 1459 O O . THR A 1 190 ? 60.717 35.188 -47.311 1.00 60.97 190 THR A O 1
#

InterPro domains:
  IPR007891 CHASE3 [PF05227] (38-162)

Radius of gyration: 32.05 Å; Cα contacts (8 Å, |Δi|>4): 133; chains: 1; bounding box: 84×45×104 Å

Sequence (190 aa):
MNDNGRLLRWAPWLTGSILVASLAVAVWAYLRDQGHRQALEHDRSLIVTTERLLSALKDVETGERGFVITGRENYLEPYGSGVAAVPPDRAKVAALVGPDADKLSGIVADRLKEAADTISTYRQQGPAAGAASIDSGRGKTLMDQVRVEVARFQHDAEDRVAAIAIELRRDDVPRKPPVRARERSAWCAT